Protein AF-A0A813GA17-F1 (afdb_monomer_lite)

Structure (mmCIF, N/CA/C/O backbone):
data_AF-A0A813GA17-F1
#
_entry.id   AF-A0A813GA17-F1
#
loop_
_atom_site.group_PDB
_atom_site.id
_atom_site.type_symbol
_atom_site.label_atom_id
_atom_site.label_alt_id
_atom_site.label_comp_id
_atom_site.label_asym_id
_atom_site.label_entity_id
_atom_site.label_seq_id
_atom_site.pdbx_PDB_ins_code
_atom_site.Cartn_x
_atom_site.Cartn_y
_atom_site.Cartn_z
_atom_site.occupancy
_atom_site.B_iso_or_equiv
_atom_site.auth_seq_id
_atom_site.auth_comp_id
_atom_site.auth_asym_id
_atom_site.auth_atom_id
_atom_site.pdbx_PDB_model_num
ATOM 1 N N . MET A 1 1 ? -4.398 13.598 38.998 1.00 60.72 1 MET A N 1
ATOM 2 C CA . MET A 1 1 ? -5.813 13.605 39.430 1.00 60.72 1 MET A CA 1
ATOM 3 C C . MET A 1 1 ? -6.610 12.798 38.422 1.00 60.72 1 MET A C 1
ATOM 5 O O . MET A 1 1 ? -6.630 13.180 37.259 1.00 60.72 1 MET A O 1
ATOM 9 N N . ALA A 1 2 ? -7.185 11.666 38.823 1.00 66.50 2 ALA A N 1
ATOM 10 C CA . ALA A 1 2 ? -8.133 10.954 37.968 1.00 66.50 2 ALA A CA 1
ATOM 11 C C . ALA A 1 2 ? -9.445 11.751 37.931 1.00 66.50 2 ALA A C 1
ATOM 13 O O . ALA A 1 2 ? -9.886 12.239 38.971 1.00 66.50 2 ALA A O 1
ATOM 14 N N . LYS A 1 3 ? -10.037 11.935 36.747 1.00 84.56 3 LYS A N 1
ATOM 15 C CA . LYS A 1 3 ? -11.364 12.554 36.633 1.00 84.56 3 LYS A CA 1
ATOM 16 C C . LYS A 1 3 ? -12.404 11.573 37.179 1.00 84.56 3 LYS A C 1
ATOM 18 O O . LYS A 1 3 ? -12.359 10.397 36.827 1.00 84.56 3 LYS A O 1
ATOM 23 N N . ASP A 1 4 ? -13.316 12.049 38.024 1.00 90.94 4 ASP A N 1
ATOM 24 C CA . ASP A 1 4 ? -14.464 11.253 38.462 1.00 90.94 4 ASP A CA 1
ATOM 25 C C . ASP A 1 4 ? -15.394 11.006 37.265 1.00 90.94 4 ASP A C 1
ATOM 27 O O . ASP A 1 4 ? -15.885 11.942 36.634 1.00 90.94 4 ASP A O 1
ATOM 31 N N . VAL A 1 5 ? -15.589 9.731 36.929 1.00 89.56 5 VAL A N 1
ATOM 32 C CA . VAL A 1 5 ? -16.427 9.269 35.811 1.00 89.56 5 VAL A CA 1
ATOM 33 C C . VAL A 1 5 ? -17.714 8.583 36.283 1.00 89.56 5 VAL A C 1
ATOM 35 O O . VAL A 1 5 ? -18.474 8.070 35.463 1.00 89.56 5 VAL A O 1
ATOM 38 N N . SER A 1 6 ? -17.994 8.573 37.590 1.00 91.31 6 SER A N 1
ATOM 39 C CA . SER A 1 6 ? -19.114 7.832 38.189 1.00 91.31 6 SER A CA 1
ATOM 40 C C . SER A 1 6 ? -20.487 8.241 37.637 1.00 91.31 6 SER A C 1
ATOM 42 O O . SER A 1 6 ? -21.325 7.379 37.363 1.00 91.31 6 SER A O 1
ATOM 44 N N . HIS A 1 7 ? -20.703 9.538 37.395 1.00 89.81 7 HIS A N 1
ATOM 45 C CA . HIS A 1 7 ? -21.947 10.057 36.818 1.00 89.81 7 HIS A CA 1
ATOM 46 C C . HIS A 1 7 ? -22.187 9.547 35.388 1.00 89.81 7 HIS A C 1
ATOM 48 O O . HIS A 1 7 ? -23.276 9.072 35.070 1.00 89.81 7 HIS A O 1
ATOM 54 N N . ALA A 1 8 ? -21.152 9.576 34.541 1.00 85.00 8 ALA A N 1
ATOM 55 C CA . ALA A 1 8 ? -21.237 9.082 33.168 1.00 85.00 8 ALA A CA 1
ATOM 56 C C . ALA A 1 8 ? -21.514 7.571 33.125 1.00 85.00 8 ALA A C 1
ATOM 58 O O . ALA A 1 8 ? -22.321 7.114 32.318 1.00 85.00 8 ALA A O 1
ATOM 59 N N . VAL A 1 9 ? -20.904 6.799 34.033 1.00 85.94 9 VAL A N 1
ATOM 60 C CA . VAL A 1 9 ? -21.150 5.352 34.152 1.00 85.94 9 VAL A CA 1
ATOM 61 C C . VAL A 1 9 ? -22.598 5.059 34.552 1.00 85.94 9 VAL A C 1
ATOM 63 O O . VAL A 1 9 ? -23.198 4.137 34.000 1.00 85.94 9 VAL A O 1
ATOM 66 N N . ARG A 1 10 ? -23.182 5.845 35.469 1.00 88.81 10 ARG A N 1
ATOM 67 C CA . ARG A 1 10 ? -24.591 5.692 35.865 1.00 88.81 10 ARG A CA 1
ATOM 68 C C . ARG A 1 10 ? -25.535 5.991 34.699 1.00 88.81 10 ARG A C 1
ATOM 70 O O . ARG A 1 10 ? -26.338 5.131 34.358 1.00 88.81 10 ARG A O 1
ATOM 77 N N . MET A 1 11 ? -25.359 7.130 34.023 1.00 84.94 11 MET A N 1
ATOM 78 C CA . MET A 1 11 ? -26.164 7.480 32.842 1.00 84.94 11 MET A CA 1
ATOM 79 C C . MET A 1 11 ? -26.086 6.415 31.743 1.00 84.94 11 MET A C 1
ATOM 81 O O . MET A 1 11 ? -27.096 6.074 31.138 1.00 84.94 11 MET A O 1
ATOM 85 N N . ASN A 1 12 ? -24.896 5.863 31.498 1.00 84.00 12 ASN A N 1
ATOM 86 C CA . ASN A 1 12 ? -24.700 4.819 30.495 1.00 84.00 12 ASN A CA 1
ATOM 87 C C . ASN A 1 12 ? -25.511 3.547 30.801 1.00 84.00 12 ASN A C 1
ATOM 89 O O . ASN A 1 12 ? -25.997 2.891 29.883 1.00 84.00 12 ASN A O 1
ATOM 93 N N . LYS A 1 13 ? -25.660 3.204 32.089 1.00 85.56 13 LYS A N 1
ATOM 94 C CA . LYS A 1 13 ? -26.462 2.061 32.536 1.00 85.56 13 LYS A CA 1
ATOM 95 C C . LYS A 1 13 ? -27.961 2.336 32.399 1.00 85.56 13 LYS A C 1
ATOM 97 O O . LYS A 1 13 ? -28.682 1.455 31.948 1.00 85.56 13 LYS A O 1
ATOM 102 N N . ASP A 1 14 ? -28.397 3.540 32.760 1.00 90.75 14 ASP A N 1
ATOM 103 C CA . ASP A 1 14 ? -29.815 3.921 32.758 1.00 90.75 14 ASP A CA 1
ATOM 104 C C . ASP A 1 14 ? -30.382 4.070 31.334 1.00 90.75 14 ASP A C 1
ATOM 106 O O . ASP A 1 14 ? -31.560 3.815 31.109 1.00 90.75 14 ASP A O 1
ATOM 110 N N . LEU A 1 15 ? -29.546 4.458 30.366 1.00 89.56 15 LEU A N 1
ATOM 111 C CA . LEU A 1 15 ? -29.938 4.658 28.964 1.00 89.56 15 LEU A CA 1
ATOM 112 C C . LEU A 1 15 ? -29.846 3.391 28.096 1.00 89.56 15 LEU A C 1
ATOM 114 O O . LEU A 1 15 ? -30.098 3.469 26.895 1.00 89.56 15 LEU A O 1
ATOM 118 N N . GLU A 1 16 ? -29.442 2.249 28.666 1.00 90.25 16 GLU A N 1
ATOM 119 C CA . GLU A 1 16 ? -29.217 0.988 27.933 1.00 90.25 16 GLU A CA 1
ATOM 120 C C . GLU A 1 16 ? -28.307 1.150 26.696 1.00 90.25 16 GLU A C 1
ATOM 122 O O . GLU A 1 16 ? -28.459 0.486 25.664 1.00 90.25 16 GLU A O 1
ATOM 127 N N . CYS A 1 17 ? -27.332 2.056 26.792 1.00 87.81 17 CYS A N 1
ATOM 128 C CA . CYS A 1 17 ? -26.426 2.370 25.699 1.00 87.81 17 CYS A CA 1
ATOM 129 C C . CYS A 1 17 ? -25.636 1.134 25.249 1.00 87.81 17 CYS A C 1
ATOM 131 O O . CYS A 1 17 ? -25.151 0.330 26.051 1.00 87.81 17 CYS A O 1
ATOM 133 N N . LYS A 1 18 ? -25.426 1.016 23.935 1.00 91.00 18 LYS A N 1
ATOM 134 C CA . LYS A 1 18 ? -24.512 0.010 23.388 1.00 91.00 18 LYS A CA 1
ATOM 135 C C . LYS A 1 18 ? -23.058 0.357 23.758 1.00 91.00 18 LYS A C 1
ATOM 137 O O . LYS A 1 18 ? -22.714 1.534 23.856 1.00 91.00 18 LYS A O 1
ATOM 142 N N . PRO A 1 19 ? -22.184 -0.641 23.967 1.00 90.88 19 PRO A N 1
ATOM 143 C CA . PRO A 1 19 ? -20.776 -0.397 24.282 1.00 90.88 19 PRO A CA 1
ATOM 144 C C . PRO A 1 19 ? -20.030 0.212 23.088 1.00 90.88 19 PRO A C 1
ATOM 146 O O . PRO A 1 19 ? -20.417 0.021 21.940 1.00 90.88 19 PRO A O 1
ATOM 149 N N . PHE A 1 20 ? -18.911 0.894 23.334 1.00 90.75 20 PHE A N 1
ATOM 150 C CA . PHE A 1 20 ? -18.140 1.563 22.277 1.00 90.75 20 PHE A CA 1
ATOM 151 C C . PHE A 1 20 ? -17.730 0.627 21.124 1.00 90.75 20 PHE A C 1
ATOM 153 O O . PHE A 1 20 ? -17.868 0.991 19.956 1.00 90.75 20 PHE A O 1
ATOM 160 N N . ALA A 1 21 ? -17.321 -0.607 21.437 1.00 93.19 21 ALA A N 1
ATOM 161 C CA . ALA A 1 21 ? -16.967 -1.612 20.436 1.00 93.19 21 ALA A CA 1
ATOM 162 C C . ALA A 1 21 ? -18.116 -1.940 19.468 1.00 93.19 21 ALA A C 1
ATOM 164 O O . ALA A 1 21 ? -17.857 -2.203 18.299 1.00 93.19 21 ALA A O 1
ATOM 165 N N . TYR A 1 22 ? -19.377 -1.852 19.912 1.00 93.31 22 TYR A N 1
ATOM 166 C CA . TYR A 1 22 ? -20.535 -2.010 19.029 1.00 93.31 22 TYR A CA 1
ATOM 167 C C . TYR A 1 22 ? -20.562 -0.929 17.944 1.00 93.31 22 TYR A C 1
ATOM 169 O O . TYR A 1 22 ? -20.782 -1.240 16.777 1.00 93.31 22 TYR A O 1
ATOM 177 N N . PHE A 1 23 ? -20.293 0.331 18.298 1.00 92.12 23 PHE A N 1
ATOM 178 C CA . PHE A 1 23 ? -20.265 1.425 17.326 1.00 92.12 23 PHE A CA 1
ATOM 179 C C . PHE A 1 23 ? -19.068 1.315 16.381 1.00 92.12 23 PHE A C 1
ATOM 181 O O . PHE A 1 23 ? -19.237 1.467 15.175 1.00 92.12 23 PHE A O 1
ATOM 188 N N . LEU A 1 24 ? -17.880 0.981 16.898 1.00 92.94 24 LEU A N 1
ATOM 189 C CA . LEU A 1 24 ? -16.717 0.714 16.046 1.00 92.94 24 LEU A CA 1
ATOM 190 C C . LEU A 1 24 ? -16.977 -0.440 15.076 1.00 92.94 24 LEU A C 1
ATOM 192 O O . LEU A 1 24 ? -16.586 -0.360 13.916 1.00 92.94 24 LEU A O 1
ATOM 196 N N . HIS A 1 25 ? -17.642 -1.500 15.538 1.00 92.75 25 HIS A N 1
ATOM 197 C CA . HIS A 1 25 ? -17.964 -2.653 14.709 1.00 92.75 25 HIS A CA 1
ATOM 198 C C . HIS A 1 25 ? -19.033 -2.333 13.663 1.00 92.75 25 HIS A C 1
ATOM 200 O O . HIS A 1 25 ? -18.860 -2.674 12.502 1.00 92.75 25 HIS A O 1
ATOM 206 N N . ARG A 1 26 ? -20.073 -1.577 14.019 1.00 91.56 26 ARG A N 1
ATOM 207 C CA . ARG A 1 26 ? -21.064 -1.078 13.054 1.00 91.56 26 ARG A CA 1
ATOM 208 C C . ARG A 1 26 ? -20.434 -0.258 11.923 1.00 91.56 26 ARG A C 1
ATOM 210 O O . ARG A 1 26 ? -20.920 -0.289 10.804 1.00 91.56 26 ARG A O 1
ATOM 217 N N . PHE A 1 27 ? -19.353 0.468 12.204 1.00 91.06 27 PHE A N 1
ATOM 218 C CA . PHE A 1 27 ? -18.589 1.221 11.203 1.00 91.06 27 PHE A CA 1
ATOM 219 C C . PHE A 1 27 ? -17.252 0.543 10.863 1.00 91.06 27 PHE A C 1
ATOM 221 O O . PHE A 1 27 ? -16.293 1.213 10.465 1.00 91.06 27 PHE A O 1
ATOM 228 N N . ARG A 1 28 ? -17.160 -0.788 11.006 1.00 90.88 28 ARG A N 1
ATOM 229 C CA . ARG A 1 28 ? -15.913 -1.547 10.798 1.00 90.88 28 ARG A CA 1
ATOM 230 C C . ARG A 1 28 ? -15.339 -1.370 9.400 1.00 90.88 28 ARG A C 1
ATOM 232 O O . ARG A 1 28 ? -14.123 -1.372 9.261 1.00 90.88 28 ARG A O 1
ATOM 239 N N . GLY A 1 29 ? -16.176 -1.129 8.390 1.00 85.12 29 GLY A N 1
ATOM 240 C CA . GLY A 1 29 ? -15.702 -0.793 7.048 1.00 85.12 29 GLY A CA 1
ATOM 241 C C . GLY A 1 29 ? -14.791 0.439 7.039 1.00 85.12 29 GLY A C 1
ATOM 242 O O . GLY A 1 29 ? -13.753 0.442 6.389 1.00 85.12 29 GLY A O 1
ATOM 243 N N . ILE A 1 30 ? -15.110 1.460 7.835 1.00 86.38 30 ILE A N 1
ATOM 244 C CA . ILE A 1 30 ? -14.249 2.636 7.976 1.00 86.38 30 ILE A CA 1
ATOM 245 C C . ILE A 1 30 ? -13.054 2.297 8.862 1.00 86.38 30 ILE A C 1
ATOM 247 O O . ILE A 1 30 ? -11.934 2.623 8.501 1.00 86.38 30 ILE A O 1
ATOM 251 N N . TYR A 1 31 ? -13.238 1.639 10.007 1.00 89.69 31 TYR A N 1
ATOM 252 C CA . TYR A 1 31 ? -12.133 1.478 10.957 1.00 89.69 31 TYR A CA 1
ATOM 253 C C . TYR A 1 31 ? -11.154 0.350 10.603 1.00 89.69 31 TYR A C 1
ATOM 255 O O . TYR A 1 31 ? -9.947 0.579 10.587 1.00 89.69 31 TYR A O 1
ATOM 263 N N . LYS A 1 32 ? -11.643 -0.849 10.283 1.00 88.19 32 LYS A N 1
ATOM 264 C CA . LYS A 1 32 ? -10.809 -1.989 9.875 1.00 88.19 32 LYS A CA 1
ATOM 265 C C . LYS A 1 32 ? -10.364 -1.841 8.424 1.00 88.19 32 LYS A C 1
ATOM 267 O O . LYS A 1 32 ? -9.167 -1.809 8.162 1.00 88.19 32 LYS A O 1
ATOM 272 N N . ASN A 1 33 ? -11.301 -1.663 7.486 1.00 82.31 33 ASN A N 1
ATOM 273 C CA . ASN A 1 33 ? -10.947 -1.755 6.062 1.00 82.31 33 ASN A CA 1
ATOM 274 C C . ASN A 1 33 ? -10.163 -0.540 5.542 1.00 82.31 33 ASN A C 1
ATOM 276 O O . ASN A 1 33 ? -9.531 -0.643 4.497 1.00 82.31 33 ASN A O 1
ATOM 280 N N . SER A 1 34 ? -10.144 0.592 6.257 1.00 83.25 34 SER A N 1
ATOM 281 C CA . SER A 1 34 ? -9.217 1.691 5.938 1.00 83.25 34 SER A CA 1
ATOM 282 C C . SER A 1 34 ? -7.870 1.618 6.666 1.00 83.25 34 SER A C 1
ATOM 284 O O . SER A 1 34 ? -6.991 2.450 6.429 1.00 83.25 34 SER A O 1
ATOM 286 N N . GLY A 1 35 ? -7.695 0.642 7.562 1.00 86.88 35 GLY A N 1
ATOM 287 C CA . GLY A 1 35 ? -6.494 0.474 8.374 1.00 86.88 35 GLY A CA 1
ATOM 288 C C . GLY A 1 35 ? -6.413 1.380 9.608 1.00 86.88 35 GLY A C 1
ATOM 289 O O . GLY A 1 35 ? -5.332 1.538 10.152 1.00 86.88 35 GLY A O 1
ATOM 290 N N . MET A 1 36 ? -7.500 1.997 10.086 1.00 89.88 36 MET A N 1
ATOM 291 C CA . MET A 1 36 ? -7.478 2.737 11.369 1.00 89.88 36 MET A CA 1
ATOM 292 C C . MET A 1 36 ? -7.345 1.807 12.587 1.00 89.88 36 MET A C 1
ATOM 294 O O . MET A 1 36 ? -6.808 2.216 13.613 1.00 89.88 36 MET A O 1
ATOM 298 N N . LEU A 1 37 ? -7.815 0.564 12.465 1.00 93.62 37 LEU A N 1
ATOM 299 C CA . LEU A 1 37 ? -7.588 -0.544 13.393 1.00 93.62 37 LEU A CA 1
ATOM 300 C C . LEU A 1 37 ? -6.826 -1.643 12.643 1.00 93.62 37 LEU A C 1
ATOM 302 O O . LEU A 1 37 ? -7.449 -2.585 12.153 1.00 93.62 37 LEU A O 1
ATOM 306 N N . PRO A 1 38 ? -5.502 -1.497 12.458 1.00 94.44 38 PRO A N 1
ATOM 307 C CA . PRO A 1 38 ? -4.740 -2.450 11.669 1.00 94.44 38 PRO A CA 1
ATOM 308 C C . PRO A 1 38 ? -4.546 -3.760 12.436 1.00 94.44 38 PRO A C 1
ATOM 310 O O . PRO A 1 38 ? -4.249 -3.748 13.633 1.00 94.44 38 PRO A O 1
ATOM 313 N N . ASP A 1 39 ? -4.642 -4.886 11.730 1.00 93.25 39 ASP A N 1
ATOM 314 C CA . ASP A 1 39 ? -4.381 -6.216 12.299 1.00 93.25 39 ASP A CA 1
ATOM 315 C C . ASP A 1 39 ? -2.914 -6.373 12.723 1.00 93.25 39 ASP A C 1
ATOM 317 O O . ASP A 1 39 ? -2.590 -7.068 13.687 1.00 93.25 39 ASP A O 1
ATOM 321 N N . GLN A 1 40 ? -2.010 -5.714 11.996 1.00 95.88 40 GLN A N 1
ATOM 322 C CA . GLN A 1 40 ? -0.573 -5.803 12.206 1.00 95.88 40 GLN A CA 1
ATOM 323 C C . GLN A 1 40 ? 0.112 -4.464 11.958 1.00 95.88 40 GLN A C 1
ATOM 325 O O . GLN A 1 40 ? -0.159 -3.777 10.972 1.00 95.88 40 GLN A O 1
ATOM 330 N N . VAL A 1 41 ? 1.073 -4.151 12.819 1.00 97.81 41 VAL A N 1
ATOM 331 C CA . VAL A 1 41 ? 2.043 -3.069 12.652 1.00 97.81 41 VAL A CA 1
ATOM 332 C C . VAL A 1 41 ? 3.434 -3.683 12.575 1.00 97.81 41 VAL A C 1
ATOM 334 O O . VAL A 1 41 ? 3.735 -4.636 13.291 1.00 97.81 41 VAL A O 1
ATOM 337 N N . PHE A 1 42 ? 4.280 -3.151 11.700 1.00 98.31 42 PHE A N 1
ATOM 338 C CA . PHE A 1 42 ? 5.590 -3.716 11.387 1.00 98.31 42 PHE A CA 1
ATOM 339 C C . PHE A 1 42 ? 6.591 -2.637 10.974 1.00 98.31 42 PHE A C 1
ATOM 341 O O . PHE A 1 42 ? 6.225 -1.523 10.599 1.00 98.31 42 PHE A O 1
ATOM 348 N N . HIS A 1 43 ? 7.874 -2.976 10.994 1.00 98.62 43 HIS A N 1
ATOM 349 C CA . HIS A 1 43 ? 8.901 -2.213 10.288 1.00 98.62 43 HIS A CA 1
ATOM 350 C C . HIS A 1 43 ? 9.110 -2.769 8.881 1.00 98.62 43 HIS A C 1
ATOM 352 O O . HIS A 1 43 ? 8.930 -3.962 8.639 1.00 98.62 43 HIS A O 1
ATOM 358 N N . ILE A 1 44 ? 9.535 -1.905 7.960 1.00 98.56 44 ILE A N 1
ATOM 359 C CA . ILE A 1 44 ? 9.924 -2.285 6.598 1.00 98.56 44 ILE A CA 1
ATOM 360 C C . ILE A 1 44 ? 11.451 -2.264 6.526 1.00 98.56 44 ILE A C 1
ATOM 362 O O . ILE A 1 44 ? 12.049 -1.185 6.533 1.00 98.56 44 ILE A O 1
ATOM 366 N N . ARG A 1 45 ? 12.079 -3.445 6.485 1.00 98.62 45 ARG A N 1
ATOM 367 C CA . ARG A 1 45 ? 13.540 -3.612 6.439 1.00 98.62 45 ARG A CA 1
ATOM 368 C C . ARG A 1 45 ? 14.005 -3.940 5.024 1.00 98.62 45 ARG A C 1
ATOM 370 O O . ARG A 1 45 ? 13.436 -4.805 4.369 1.00 98.62 45 ARG A O 1
ATOM 377 N N . SER A 1 46 ? 15.070 -3.284 4.578 1.00 98.44 46 SER A N 1
ATOM 378 C CA . SER A 1 46 ? 15.794 -3.653 3.361 1.00 98.44 46 SER A CA 1
ATOM 379 C C . SER A 1 46 ? 16.546 -4.964 3.579 1.00 98.44 46 SER A C 1
ATOM 381 O O . SER A 1 46 ? 17.322 -5.097 4.534 1.00 98.44 46 SER A O 1
ATOM 383 N N . ARG A 1 47 ? 16.351 -5.940 2.688 1.00 97.88 47 ARG A N 1
ATOM 384 C CA . ARG A 1 47 ? 17.038 -7.235 2.789 1.00 97.88 47 ARG A CA 1
ATOM 385 C C . ARG A 1 47 ? 18.546 -7.110 2.586 1.00 97.88 47 ARG A C 1
ATOM 387 O O . ARG A 1 47 ? 19.276 -7.873 3.222 1.00 97.88 47 ARG A O 1
ATOM 394 N N . SER A 1 48 ? 18.993 -6.157 1.765 1.00 97.38 48 SER A N 1
ATOM 395 C CA . SER A 1 48 ? 20.404 -5.904 1.449 1.00 97.38 48 SER A CA 1
ATOM 396 C C . SER A 1 48 ? 21.117 -5.136 2.559 1.00 97.38 48 SER A C 1
ATOM 398 O O . SER A 1 48 ? 22.095 -5.629 3.116 1.00 97.38 48 SER A O 1
ATOM 400 N N . SER A 1 49 ? 20.636 -3.942 2.913 1.00 97.75 49 SER A N 1
ATOM 401 C CA . SER A 1 49 ? 21.331 -3.070 3.873 1.00 97.75 49 SER A CA 1
ATOM 402 C C . SER A 1 49 ? 21.002 -3.365 5.335 1.00 97.75 49 SER A C 1
ATOM 404 O O . SER A 1 49 ? 21.668 -2.839 6.225 1.00 97.75 49 SER A O 1
ATOM 406 N N . LYS A 1 50 ? 19.960 -4.167 5.595 1.00 98.12 50 LYS A N 1
ATOM 407 C CA . LYS A 1 50 ? 19.391 -4.438 6.929 1.00 98.12 50 LYS A CA 1
ATOM 408 C C . LYS A 1 50 ? 18.914 -3.194 7.689 1.00 98.12 50 LYS A C 1
ATOM 410 O O . LYS A 1 50 ? 18.535 -3.305 8.853 1.00 98.12 50 LYS A O 1
ATOM 415 N N . LYS A 1 51 ? 18.858 -2.035 7.029 1.00 98.50 51 LYS A N 1
ATOM 416 C CA . LYS A 1 51 ? 18.253 -0.809 7.554 1.00 98.50 51 LYS A CA 1
ATOM 417 C C . LYS A 1 51 ? 16.747 -0.805 7.303 1.00 98.50 51 LYS A C 1
ATOM 419 O O . LYS A 1 51 ? 16.258 -1.472 6.393 1.00 98.50 51 LYS A O 1
ATOM 424 N N . CYS A 1 52 ? 16.021 -0.027 8.091 1.00 98.75 52 CYS A N 1
ATOM 425 C CA . CYS A 1 52 ? 14.580 0.134 7.981 1.00 98.75 52 CYS A CA 1
ATOM 426 C C . CYS A 1 52 ? 14.190 1.520 7.468 1.00 98.75 52 CYS A C 1
ATOM 428 O O . CYS A 1 52 ? 14.898 2.505 7.697 1.00 98.75 52 CYS A O 1
ATOM 430 N N . ILE A 1 53 ? 13.036 1.595 6.807 1.00 98.69 53 ILE A N 1
ATOM 431 C CA . ILE A 1 53 ? 12.462 2.860 6.347 1.00 98.69 53 ILE A CA 1
ATOM 432 C C . ILE A 1 53 ? 12.010 3.691 7.553 1.00 98.69 53 ILE A C 1
ATOM 434 O O . ILE A 1 53 ? 11.326 3.207 8.449 1.00 98.69 53 ILE A O 1
ATOM 438 N N . SER A 1 54 ? 12.383 4.965 7.570 1.00 98.50 54 SER A N 1
ATOM 439 C CA . SER A 1 54 ? 12.047 5.917 8.622 1.00 98.50 54 SER A CA 1
ATOM 440 C C . SER A 1 54 ? 11.607 7.240 8.027 1.00 98.50 54 SER A C 1
ATOM 442 O O . SER A 1 54 ? 12.275 7.795 7.152 1.00 98.50 54 SER A O 1
ATOM 444 N N . ARG A 1 55 ? 10.531 7.800 8.571 1.00 97.88 55 ARG A N 1
ATOM 445 C CA . ARG A 1 55 ? 10.097 9.158 8.271 1.00 97.88 55 ARG A CA 1
ATOM 446 C C . ARG A 1 55 ? 11.166 10.170 8.670 1.00 97.88 55 ARG A C 1
ATOM 448 O O . ARG A 1 55 ? 11.785 10.055 9.730 1.00 97.88 55 ARG A O 1
ATOM 455 N N . ASN A 1 56 ? 11.381 11.156 7.806 1.00 97.06 56 ASN A N 1
ATOM 456 C CA . ASN A 1 56 ? 12.319 12.251 8.006 1.00 97.06 56 ASN A CA 1
ATOM 457 C C . ASN A 1 56 ? 11.770 13.531 7.361 1.00 97.06 56 ASN A C 1
ATOM 459 O O . ASN A 1 56 ? 11.961 13.771 6.170 1.00 97.06 56 ASN A O 1
ATOM 463 N N . GLY A 1 57 ? 11.071 14.349 8.152 1.00 95.19 57 GLY A N 1
ATOM 464 C CA . GLY A 1 57 ? 10.403 15.549 7.649 1.00 95.19 57 GLY A CA 1
ATOM 465 C C . GLY A 1 57 ? 9.318 15.203 6.624 1.00 95.19 57 GLY A C 1
ATOM 466 O O . GLY A 1 57 ? 8.427 14.404 6.915 1.00 95.19 57 GLY A O 1
ATOM 467 N N . GLY A 1 58 ? 9.413 15.799 5.433 1.00 95.38 58 GLY A N 1
ATOM 468 C CA . GLY A 1 58 ? 8.485 15.595 4.314 1.00 95.38 58 GLY A CA 1
ATOM 469 C C . GLY A 1 58 ? 8.787 14.384 3.424 1.00 95.38 58 GLY A C 1
ATOM 470 O O . GLY A 1 58 ? 8.327 14.350 2.292 1.00 95.38 58 GLY A O 1
ATOM 471 N N . GLY A 1 59 ? 9.586 13.419 3.885 1.00 97.44 59 GLY A N 1
ATOM 472 C CA . GLY A 1 59 ? 9.933 12.225 3.113 1.00 97.44 59 GLY A CA 1
ATOM 473 C C . GLY A 1 59 ? 10.391 11.070 3.997 1.00 97.44 59 GLY A C 1
ATOM 474 O O . GLY A 1 59 ? 10.183 11.074 5.215 1.00 97.44 59 GLY A O 1
ATOM 475 N N . TYR A 1 60 ? 11.061 10.097 3.384 1.00 98.44 60 TYR A N 1
ATOM 476 C CA . TYR A 1 60 ? 11.537 8.893 4.058 1.00 98.44 60 TYR A CA 1
ATOM 477 C C . TYR A 1 60 ? 13.022 8.632 3.772 1.00 98.44 60 TYR A C 1
ATOM 479 O O . TYR A 1 60 ? 13.569 8.988 2.731 1.00 98.44 60 TYR A O 1
ATOM 487 N N . THR A 1 61 ? 13.694 8.028 4.745 1.00 98.19 61 THR A N 1
ATOM 488 C CA . THR A 1 61 ? 15.133 7.721 4.758 1.00 98.19 61 THR A CA 1
ATOM 489 C C . THR A 1 61 ? 15.352 6.318 5.311 1.00 98.19 61 THR A C 1
ATOM 491 O O . THR A 1 61 ? 14.423 5.710 5.840 1.00 98.19 61 THR A O 1
ATOM 494 N N . MET A 1 62 ? 16.574 5.803 5.220 1.00 98.44 62 MET A N 1
ATOM 495 C CA . MET A 1 62 ? 16.956 4.536 5.846 1.00 98.44 62 MET A CA 1
ATOM 496 C C . MET A 1 62 ? 17.630 4.790 7.198 1.00 98.44 62 MET A C 1
ATOM 498 O O . MET A 1 62 ? 18.513 5.641 7.299 1.00 98.44 62 MET A O 1
ATOM 502 N N . ARG A 1 63 ? 17.246 4.048 8.241 1.00 98.12 63 ARG A N 1
ATOM 503 C CA . ARG A 1 63 ? 17.831 4.125 9.594 1.00 98.12 63 ARG A CA 1
ATOM 504 C C . ARG A 1 63 ? 17.938 2.745 10.238 1.00 98.12 63 ARG A C 1
ATOM 506 O O . ARG A 1 63 ? 17.393 1.770 9.727 1.00 98.12 63 ARG A O 1
ATOM 513 N N . ASP A 1 64 ? 18.608 2.669 11.382 1.00 98.38 64 ASP A N 1
ATOM 514 C CA . ASP A 1 64 ? 18.544 1.483 12.238 1.00 98.38 64 ASP A CA 1
ATOM 515 C C . ASP A 1 64 ? 17.094 1.209 12.661 1.00 98.38 64 ASP A C 1
ATOM 517 O O . ASP A 1 64 ? 16.345 2.130 13.002 1.00 98.38 64 ASP A O 1
ATOM 521 N N . CYS A 1 65 ? 16.689 -0.062 12.647 1.00 98.44 65 CYS A N 1
ATOM 522 C CA . CYS A 1 65 ? 15.286 -0.452 12.818 1.00 98.44 65 CYS A CA 1
ATOM 523 C C . CYS A 1 65 ? 14.691 -0.059 14.179 1.00 98.44 65 CYS A C 1
ATOM 525 O O . CYS A 1 65 ? 13.525 0.316 14.256 1.00 98.44 65 CYS A O 1
ATOM 527 N N . ASN A 1 66 ? 15.504 -0.001 15.236 1.00 98.06 66 ASN A N 1
ATOM 528 C CA . ASN A 1 66 ? 15.069 0.464 16.559 1.00 98.06 66 ASN A CA 1
ATOM 529 C C . ASN A 1 66 ? 14.670 1.954 16.606 1.00 98.06 66 ASN A C 1
ATOM 531 O O . ASN A 1 66 ? 14.013 2.381 17.553 1.00 98.06 66 ASN A O 1
ATOM 535 N N . ARG A 1 67 ? 15.074 2.746 15.608 1.00 97.56 67 ARG A N 1
ATOM 536 C CA . ARG A 1 67 ? 14.763 4.178 15.464 1.00 97.56 67 ARG A CA 1
ATOM 537 C C . ARG A 1 67 ? 13.887 4.465 14.248 1.00 97.56 67 ARG A C 1
ATOM 539 O O . ARG A 1 67 ? 13.634 5.631 13.950 1.00 97.56 67 ARG A O 1
ATOM 546 N N . ALA A 1 68 ? 13.490 3.425 13.524 1.00 98.38 68 ALA A N 1
ATOM 547 C CA . ALA A 1 68 ? 12.734 3.548 12.297 1.00 98.38 68 ALA A CA 1
ATOM 548 C C . ALA A 1 68 ? 11.234 3.681 12.567 1.00 98.38 68 ALA A C 1
ATOM 550 O O . ALA A 1 68 ? 10.717 3.252 13.604 1.00 98.38 68 ALA A O 1
ATOM 551 N N . THR A 1 69 ? 10.538 4.271 11.599 1.00 98.38 69 THR A N 1
ATOM 552 C CA . THR A 1 69 ? 9.082 4.392 11.610 1.00 98.38 69 THR A CA 1
ATOM 553 C C . THR A 1 69 ? 8.454 3.014 11.457 1.00 98.38 69 THR A C 1
ATOM 555 O O . THR A 1 69 ? 8.937 2.169 10.705 1.00 98.38 69 THR A O 1
ATOM 558 N N . LYS A 1 70 ? 7.372 2.790 12.197 1.00 98.56 70 LYS A N 1
ATOM 559 C CA . LYS A 1 70 ? 6.520 1.615 12.043 1.00 98.56 70 LYS A CA 1
ATOM 560 C C . LYS A 1 70 ? 5.383 1.943 11.091 1.00 98.56 70 LYS A C 1
ATOM 562 O O . LYS A 1 70 ? 4.900 3.074 11.069 1.00 98.56 70 LYS A O 1
ATOM 567 N N . PHE A 1 71 ? 4.942 0.942 10.356 1.00 98.25 71 PHE A N 1
ATOM 568 C CA . PHE A 1 71 ? 3.914 1.057 9.342 1.00 98.25 71 PHE A CA 1
ATOM 569 C C . PHE A 1 71 ? 2.853 -0.010 9.545 1.00 98.25 71 PHE A C 1
ATOM 571 O O . PHE A 1 71 ? 3.063 -1.005 10.239 1.00 98.25 71 PHE A O 1
ATOM 578 N N . HIS A 1 72 ? 1.726 0.183 8.888 1.00 96.88 72 HIS A N 1
ATOM 579 C CA . HIS A 1 72 ? 0.760 -0.871 8.653 1.00 96.88 72 HIS A CA 1
ATOM 580 C C . HIS A 1 72 ? 0.149 -0.694 7.270 1.00 96.88 72 HIS A C 1
ATOM 582 O O . HIS A 1 72 ? 0.315 0.338 6.614 1.00 96.88 72 HIS A O 1
ATOM 588 N N . GLN A 1 73 ? -0.548 -1.724 6.812 1.00 94.25 73 GLN A N 1
ATOM 589 C CA . GLN A 1 73 ? -1.314 -1.607 5.586 1.00 94.25 73 GLN A CA 1
ATOM 590 C C . GLN A 1 73 ? -2.578 -0.775 5.838 1.00 94.25 73 GLN A C 1
ATOM 592 O O . GLN A 1 73 ? -3.137 -0.801 6.938 1.00 94.25 73 GLN A O 1
ATOM 597 N N . ALA A 1 74 ? -2.992 0.002 4.845 1.00 91.94 74 ALA A N 1
ATOM 598 C CA . ALA A 1 74 ? -4.112 0.929 4.955 1.00 91.94 74 ALA A CA 1
ATOM 599 C C . ALA A 1 74 ? -4.834 1.103 3.618 1.00 91.94 74 ALA A C 1
ATOM 601 O O . ALA A 1 74 ? -4.427 0.525 2.611 1.00 91.94 74 ALA A O 1
ATOM 602 N N . ASN A 1 75 ? -5.865 1.948 3.635 1.00 88.94 75 ASN A N 1
ATOM 603 C CA . ASN A 1 75 ? -6.738 2.289 2.515 1.00 88.94 75 ASN A CA 1
ATOM 604 C C . ASN A 1 75 ? -7.560 1.108 2.006 1.00 88.94 75 ASN A C 1
ATOM 606 O O . ASN A 1 75 ? -7.083 -0.024 1.900 1.00 88.94 75 ASN A O 1
ATOM 610 N N . MET A 1 76 ? -8.804 1.395 1.627 1.00 87.75 76 MET A N 1
ATOM 611 C CA . MET A 1 76 ? -9.618 0.369 1.000 1.00 87.75 76 MET A CA 1
ATOM 612 C C . MET A 1 76 ? -8.986 -0.090 -0.319 1.00 87.75 76 MET A C 1
ATOM 614 O O . MET A 1 76 ? -8.359 0.678 -1.050 1.00 87.75 76 MET A O 1
ATOM 618 N N . ARG A 1 77 ? -9.111 -1.376 -0.615 1.00 87.81 77 ARG A N 1
ATOM 619 C CA . ARG A 1 77 ? -8.690 -1.976 -1.870 1.00 87.81 77 ARG A CA 1
ATOM 620 C C . ARG A 1 77 ? -9.762 -1.674 -2.926 1.00 87.81 77 ARG A C 1
ATOM 622 O O . ARG A 1 77 ? -10.899 -2.106 -2.731 1.00 87.81 77 ARG A O 1
ATOM 629 N N . PRO A 1 78 ? -9.457 -0.911 -3.993 1.00 85.81 78 PRO A N 1
ATOM 630 C CA . PRO A 1 78 ? -10.440 -0.654 -5.037 1.00 85.81 78 PRO A CA 1
ATOM 631 C C . PRO A 1 78 ? -10.742 -1.926 -5.835 1.00 85.81 78 PRO A C 1
ATOM 633 O O . PRO A 1 78 ? -9.981 -2.894 -5.806 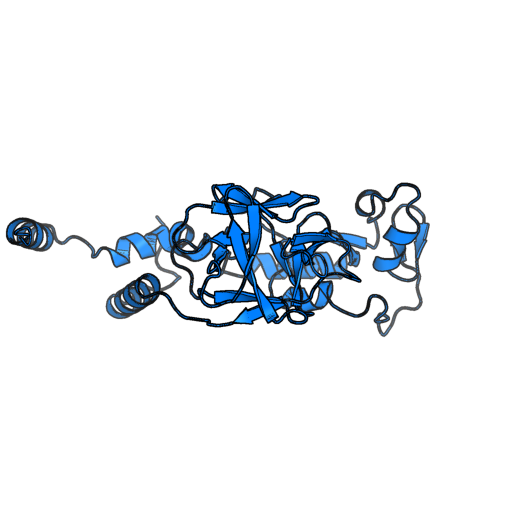1.00 85.81 78 PRO A O 1
ATOM 636 N N . GLU A 1 79 ? -11.867 -1.920 -6.545 1.00 82.06 79 GLU A N 1
ATOM 637 C CA . GLU A 1 79 ? -12.248 -3.012 -7.444 1.00 82.06 79 GLU A CA 1
ATOM 638 C C . GLU A 1 79 ? -11.179 -3.218 -8.529 1.00 82.06 79 GLU A C 1
ATOM 640 O O . GLU A 1 79 ? -10.608 -2.249 -9.036 1.00 82.06 79 GLU A O 1
ATOM 645 N N . GLY A 1 80 ? -10.855 -4.480 -8.827 1.00 77.81 80 GLY A N 1
ATOM 646 C CA . GLY A 1 80 ? -9.786 -4.837 -9.768 1.00 77.81 80 GLY A CA 1
ATOM 647 C C . GLY A 1 80 ? -8.357 -4.610 -9.252 1.00 77.81 80 GLY A C 1
ATOM 648 O O . GLY A 1 80 ? -7.396 -4.872 -9.974 1.00 77.81 80 GLY A O 1
ATOM 649 N N . PHE A 1 81 ? -8.177 -4.143 -8.012 1.00 83.19 81 PHE A N 1
ATOM 650 C CA . PHE A 1 81 ? -6.849 -4.040 -7.413 1.00 83.19 81 PHE A CA 1
ATOM 651 C C . PHE A 1 81 ? -6.330 -5.419 -6.991 1.00 83.19 81 PHE A C 1
ATOM 653 O O . PHE A 1 81 ? -7.070 -6.156 -6.328 1.00 83.19 81 PHE A O 1
ATOM 660 N N . PRO A 1 82 ? -5.061 -5.758 -7.275 1.00 81.81 82 PRO A N 1
ATOM 661 C CA . PRO A 1 82 ? -4.555 -7.083 -6.958 1.00 81.81 82 PRO A CA 1
ATOM 662 C C . PRO A 1 82 ? -4.492 -7.340 -5.449 1.00 81.81 82 PRO A C 1
ATOM 664 O O . PRO A 1 82 ? -4.023 -6.510 -4.666 1.00 81.81 82 PRO A O 1
ATOM 667 N N . SER A 1 83 ? -4.955 -8.512 -5.028 1.00 78.94 83 SER A N 1
ATOM 668 C CA . SER A 1 83 ? -4.795 -8.989 -3.655 1.00 78.94 83 SER A CA 1
ATOM 669 C C . SER A 1 83 ? -3.332 -9.344 -3.348 1.00 78.94 83 SER A C 1
ATOM 671 O O . SER A 1 83 ? -2.480 -9.411 -4.236 1.00 78.94 83 SER A O 1
ATOM 673 N N . GLN A 1 84 ? -3.014 -9.598 -2.075 1.00 70.38 84 GLN A N 1
ATOM 674 C CA . GLN A 1 84 ? -1.690 -10.127 -1.724 1.00 70.38 84 GLN A CA 1
ATOM 675 C C . GLN A 1 84 ? -1.435 -11.511 -2.327 1.00 70.38 84 GLN A C 1
ATOM 677 O O . GLN A 1 84 ? -0.292 -11.811 -2.656 1.00 70.38 84 GLN A O 1
ATOM 682 N N . ASP A 1 85 ? -2.471 -12.321 -2.532 1.00 70.38 85 ASP A N 1
ATOM 683 C CA . ASP A 1 85 ? -2.327 -13.628 -3.179 1.00 70.38 85 ASP A CA 1
ATOM 684 C C . ASP A 1 85 ? -2.033 -13.472 -4.679 1.00 70.38 85 ASP A C 1
ATOM 686 O O . ASP A 1 85 ? -1.272 -14.245 -5.264 1.00 70.38 85 ASP A O 1
ATOM 690 N N . ASP A 1 86 ? -2.529 -12.390 -5.287 1.00 71.69 86 ASP A N 1
ATOM 691 C CA . ASP A 1 86 ? -2.194 -12.011 -6.660 1.00 71.69 86 ASP A CA 1
ATOM 692 C C . ASP A 1 86 ? -0.753 -11.501 -6.798 1.00 71.69 86 ASP A C 1
ATOM 694 O O . ASP A 1 86 ? -0.235 -11.427 -7.911 1.00 71.69 86 ASP A O 1
ATOM 698 N N . ALA A 1 87 ? -0.059 -11.188 -5.697 1.00 64.44 87 ALA A N 1
ATOM 699 C CA . ALA A 1 87 ? 1.318 -10.696 -5.721 1.00 64.44 87 ALA A CA 1
ATOM 700 C C . ALA A 1 87 ? 2.300 -11.673 -6.389 1.00 64.44 87 ALA A C 1
ATOM 702 O O . ALA A 1 87 ? 3.348 -11.242 -6.884 1.00 64.44 87 ALA A O 1
ATOM 703 N N . ALA A 1 88 ? 1.959 -12.967 -6.440 1.00 63.72 88 ALA A N 1
ATOM 704 C CA . ALA A 1 88 ? 2.696 -13.980 -7.193 1.00 63.72 88 ALA A CA 1
ATOM 705 C C . ALA A 1 88 ? 2.744 -13.667 -8.700 1.00 63.72 88 ALA A C 1
ATOM 707 O O . ALA A 1 88 ? 3.752 -13.931 -9.355 1.00 63.72 88 ALA A O 1
ATOM 708 N N . VAL A 1 89 ? 1.701 -13.025 -9.236 1.00 67.31 89 VAL A N 1
ATOM 709 C CA . VAL A 1 89 ? 1.626 -12.594 -10.640 1.00 67.31 89 VAL A CA 1
ATOM 710 C C . VAL A 1 89 ? 2.596 -11.441 -10.920 1.00 67.31 89 VAL A C 1
ATOM 712 O O . VAL A 1 89 ? 3.186 -11.377 -11.996 1.00 67.31 89 VAL A O 1
ATOM 715 N N . PHE A 1 90 ? 2.832 -10.562 -9.939 1.00 66.12 90 PHE A N 1
ATOM 716 C CA . PHE A 1 90 ? 3.642 -9.347 -10.114 1.00 66.12 90 PHE A CA 1
ATOM 717 C C . PHE A 1 90 ? 5.144 -9.526 -9.814 1.00 66.12 90 PHE A C 1
ATOM 719 O O . PHE A 1 90 ? 5.922 -8.585 -10.019 1.00 66.12 90 PHE A O 1
ATOM 726 N N . GLY A 1 91 ? 5.546 -10.715 -9.344 1.00 53.34 91 GLY A N 1
ATOM 727 C CA . GLY A 1 91 ? 6.921 -11.063 -8.949 1.00 53.34 91 GLY A CA 1
ATOM 728 C C . GLY A 1 91 ? 7.490 -12.333 -9.598 1.00 53.34 91 GLY A C 1
ATOM 729 O O . GLY A 1 91 ? 8.630 -12.699 -9.316 1.00 53.34 91 GLY A O 1
ATOM 730 N N . GLY A 1 92 ? 6.731 -13.012 -10.464 1.00 53.66 92 GLY A N 1
ATOM 731 C CA . GLY A 1 92 ? 7.233 -14.167 -11.208 1.00 53.66 92 GLY A CA 1
ATOM 732 C C . GLY A 1 92 ? 8.351 -13.783 -12.192 1.00 53.66 92 GLY A C 1
ATOM 733 O O . GLY A 1 92 ? 8.396 -12.637 -12.659 1.00 53.66 92 GLY A O 1
ATOM 734 N N . PRO A 1 93 ? 9.261 -14.714 -12.548 1.00 49.12 93 PRO A N 1
ATOM 735 C CA . PRO A 1 93 ? 10.163 -14.527 -13.680 1.00 49.12 93 PRO A CA 1
ATOM 736 C C . PRO A 1 93 ? 9.345 -14.054 -14.880 1.00 49.12 93 PRO A C 1
ATOM 738 O O . PRO A 1 93 ? 8.324 -14.662 -15.200 1.00 49.12 93 PRO A O 1
ATOM 741 N N . ARG A 1 94 ? 9.788 -12.980 -15.543 1.00 52.59 94 ARG A N 1
ATOM 742 C CA . ARG A 1 94 ? 9.104 -12.320 -16.678 1.00 52.59 94 ARG A CA 1
ATOM 743 C C . ARG A 1 94 ? 8.853 -13.234 -17.891 1.00 52.59 94 ARG A C 1
ATOM 745 O O . ARG A 1 94 ? 8.340 -12.766 -18.901 1.00 52.59 94 ARG A O 1
ATOM 752 N N . ASP A 1 95 ? 9.211 -14.505 -17.772 1.00 44.69 95 ASP A N 1
ATOM 753 C CA . ASP A 1 95 ? 9.387 -15.466 -18.842 1.00 44.69 95 ASP A CA 1
ATOM 754 C C . ASP A 1 95 ? 8.829 -16.851 -18.480 1.00 44.69 95 ASP A C 1
ATOM 756 O O . ASP A 1 95 ? 9.181 -17.811 -19.156 1.00 44.69 95 ASP A O 1
ATOM 760 N N . ALA A 1 96 ? 7.997 -17.003 -17.434 1.00 47.19 96 ALA A N 1
ATOM 761 C CA . ALA A 1 96 ? 7.298 -18.274 -17.225 1.00 47.19 96 ALA A CA 1
ATOM 762 C C . ALA A 1 96 ? 6.377 -18.510 -18.439 1.00 47.19 96 ALA A C 1
ATOM 764 O O . ALA A 1 96 ? 5.395 -17.777 -18.600 1.00 47.19 96 ALA A O 1
ATOM 765 N N . PRO A 1 97 ? 6.701 -19.461 -19.337 1.00 48.38 97 PRO A N 1
ATOM 766 C CA . PRO A 1 97 ? 5.889 -19.698 -20.515 1.00 48.38 97 PRO A CA 1
ATOM 767 C C . PRO A 1 97 ? 4.524 -20.178 -20.035 1.00 48.38 97 PRO A C 1
ATOM 769 O O . PRO A 1 97 ? 4.452 -21.011 -19.130 1.00 48.38 97 PRO A O 1
ATOM 772 N N . LYS A 1 98 ? 3.441 -19.688 -20.647 1.00 51.53 98 LYS A N 1
ATOM 773 C CA . LYS A 1 98 ? 2.157 -20.389 -20.568 1.00 51.53 98 LYS A CA 1
ATOM 774 C C . LYS A 1 98 ? 2.426 -21.832 -21.007 1.00 51.53 98 LYS A C 1
ATOM 776 O O . LYS A 1 98 ? 2.699 -22.066 -22.185 1.00 51.53 98 LYS A O 1
ATOM 781 N N . GLU A 1 99 ? 2.376 -22.789 -20.082 1.00 49.62 99 GLU A N 1
ATOM 782 C CA . GLU A 1 99 ? 2.298 -24.199 -20.452 1.00 49.62 99 GLU A CA 1
ATOM 783 C C . GLU A 1 99 ? 1.005 -24.371 -21.262 1.00 49.62 99 GLU A C 1
ATOM 785 O O . GLU A 1 99 ? -0.091 -24.367 -20.710 1.00 49.62 99 GLU A O 1
ATOM 790 N N . GLY A 1 100 ? 1.125 -24.427 -22.594 1.00 51.56 100 GLY A N 1
ATOM 791 C CA . GLY A 1 100 ? 0.034 -24.847 -23.478 1.00 51.56 100 GLY A CA 1
ATOM 792 C C . GLY A 1 100 ? -0.352 -23.942 -24.652 1.00 51.56 100 GLY A C 1
ATOM 793 O O . GLY A 1 100 ? -1.276 -24.307 -25.371 1.00 51.56 100 GLY A O 1
ATOM 794 N N . GLY A 1 101 ? 0.322 -22.817 -24.922 1.00 58.53 101 GLY A N 1
ATOM 795 C CA . GLY A 1 101 ? -0.040 -21.970 -26.069 1.00 58.53 101 GLY A CA 1
ATOM 796 C C . GLY A 1 101 ? 1.154 -21.347 -26.779 1.00 58.53 101 GLY A C 1
ATOM 797 O O . GLY A 1 101 ? 1.607 -20.283 -26.385 1.00 58.53 101 GLY A O 1
ATOM 798 N N . ASN A 1 102 ? 1.621 -21.958 -27.870 1.00 68.31 102 ASN A N 1
ATOM 799 C CA . ASN A 1 102 ? 2.633 -21.372 -28.769 1.00 68.31 102 ASN A CA 1
ATOM 800 C C . ASN A 1 102 ? 2.094 -20.216 -29.636 1.00 68.31 102 ASN A C 1
ATOM 802 O O . ASN A 1 102 ? 2.792 -19.745 -30.535 1.00 68.31 102 ASN A O 1
ATOM 806 N N . ASN A 1 103 ? 0.854 -19.782 -29.415 1.00 85.31 103 ASN A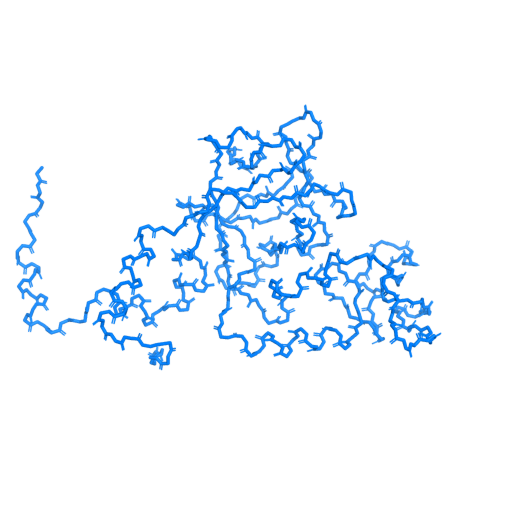 N 1
ATOM 807 C CA . ASN A 1 103 ? 0.264 -18.722 -30.215 1.00 85.31 103 ASN A CA 1
ATOM 808 C C . ASN A 1 103 ? 0.732 -17.364 -29.683 1.00 85.31 103 ASN A C 1
ATOM 810 O O . ASN A 1 103 ? 0.650 -17.134 -28.474 1.00 85.31 103 ASN A O 1
ATOM 814 N N . PRO A 1 104 ? 1.220 -16.470 -30.558 1.00 89.62 104 PRO A N 1
ATOM 815 C CA . PRO A 1 104 ? 1.559 -15.119 -30.149 1.00 89.62 104 PRO A CA 1
ATOM 816 C C . PRO A 1 104 ? 0.305 -14.395 -29.646 1.00 89.62 104 PRO A C 1
ATOM 818 O O . PRO A 1 104 ? -0.777 -14.571 -30.206 1.00 89.62 104 PRO A O 1
ATOM 821 N N . VAL A 1 105 ? 0.466 -13.567 -28.616 1.00 91.06 105 VAL A N 1
ATOM 822 C CA . VAL A 1 105 ? -0.582 -12.648 -28.159 1.00 91.06 105 VAL A CA 1
ATOM 823 C C . VAL A 1 105 ? -0.608 -11.422 -29.061 1.00 91.06 105 VAL A C 1
ATOM 825 O O . VAL A 1 105 ? 0.443 -10.953 -29.502 1.00 91.06 105 VAL A O 1
ATOM 828 N N . VAL A 1 106 ? -1.792 -10.889 -29.330 1.00 92.38 106 VAL A N 1
ATOM 829 C CA . VAL A 1 106 ? -1.990 -9.612 -30.012 1.00 92.38 106 VAL A CA 1
ATOM 830 C C . VAL A 1 106 ? -2.174 -8.524 -28.965 1.00 92.38 106 VAL A C 1
ATOM 832 O O . VAL A 1 106 ? -3.036 -8.615 -28.095 1.00 92.38 106 VAL A O 1
ATOM 835 N N . CYS A 1 107 ? -1.379 -7.466 -29.065 1.00 89.56 107 CYS A N 1
ATOM 836 C CA . CYS A 1 107 ? -1.410 -6.351 -28.133 1.00 89.56 107 CYS A CA 1
ATOM 837 C C . CYS A 1 107 ? -0.954 -5.069 -28.804 1.00 89.56 107 CYS A C 1
ATOM 839 O O . CYS A 1 107 ? 0.002 -5.074 -29.573 1.00 89.56 107 CYS A O 1
ATOM 841 N N . GLY A 1 108 ? -1.603 -3.934 -28.557 1.00 83.62 108 GLY A N 1
ATOM 842 C CA . GLY A 1 108 ? -1.018 -2.675 -29.023 1.00 83.62 108 GLY A CA 1
ATOM 843 C C . GLY A 1 108 ? -1.079 -2.440 -30.538 1.00 83.62 108 GLY A C 1
ATOM 844 O O . GLY A 1 108 ? -0.527 -1.450 -30.996 1.00 83.62 108 GLY A O 1
ATOM 845 N N . GLY A 1 109 ? -1.642 -3.362 -31.328 1.00 86.50 109 GLY A N 1
ATOM 846 C CA . GLY A 1 109 ? -1.448 -3.410 -32.784 1.00 86.50 109 GLY A CA 1
ATOM 847 C C . GLY A 1 109 ? -0.209 -4.192 -33.257 1.00 86.50 109 GLY A C 1
ATOM 848 O O . GLY A 1 109 ? 0.180 -4.059 -34.414 1.00 86.50 109 GLY A O 1
ATOM 849 N N . HIS A 1 110 ? 0.409 -5.017 -32.404 1.00 88.75 110 HIS A N 1
ATOM 850 C CA . HIS A 1 110 ? 1.470 -5.962 -32.778 1.00 88.75 110 HIS A CA 1
ATOM 851 C C . HIS A 1 110 ? 1.247 -7.347 -32.150 1.00 88.75 110 HIS A C 1
ATOM 853 O O . HIS A 1 110 ? 0.309 -7.546 -31.381 1.00 88.75 110 HIS A O 1
ATOM 859 N N . GLN A 1 111 ? 2.097 -8.310 -32.511 1.00 91.38 111 GLN A N 1
ATOM 860 C CA . GLN A 1 111 ? 2.131 -9.647 -31.919 1.00 91.38 111 GLN A CA 1
ATOM 861 C C . GLN A 1 111 ? 3.379 -9.825 -31.050 1.00 91.38 111 GLN A C 1
ATOM 863 O O . GLN A 1 111 ? 4.462 -9.380 -31.434 1.00 91.38 111 GLN A O 1
ATOM 868 N N . ALA A 1 112 ? 3.241 -10.508 -29.916 1.00 89.38 112 ALA A N 1
ATOM 869 C CA . ALA A 1 112 ? 4.324 -10.779 -28.972 1.00 89.38 112 ALA A CA 1
ATOM 870 C C . ALA A 1 112 ? 4.248 -12.216 -28.432 1.00 89.38 112 ALA A C 1
ATOM 872 O O . ALA A 1 112 ? 3.213 -12.871 -28.546 1.00 89.38 112 ALA A O 1
ATOM 873 N N . LYS A 1 113 ? 5.324 -12.733 -27.819 1.00 90.06 113 LYS A N 1
ATOM 874 C CA . LYS A 1 113 ? 5.271 -14.078 -27.206 1.00 90.06 113 LYS A CA 1
ATOM 875 C C . LYS A 1 113 ? 4.473 -14.087 -25.903 1.00 90.06 113 LYS A C 1
ATOM 877 O O . LYS A 1 113 ? 3.997 -15.136 -25.485 1.00 90.06 113 LYS A O 1
ATOM 882 N N . SER A 1 114 ? 4.356 -12.935 -25.246 1.00 89.31 114 SER A N 1
ATOM 883 C CA . SER A 1 114 ? 3.589 -12.758 -24.015 1.00 89.31 114 SER A CA 1
ATOM 884 C C . SER A 1 114 ? 3.184 -11.297 -23.823 1.00 89.31 114 SER A C 1
ATOM 886 O O . SER A 1 114 ? 3.801 -10.388 -24.383 1.00 89.31 114 SER A O 1
ATOM 888 N N . CYS A 1 115 ? 2.193 -11.051 -22.963 1.00 89.62 115 CYS A N 1
ATOM 889 C CA . CYS A 1 115 ? 1.775 -9.690 -22.616 1.00 89.62 115 CYS A CA 1
ATOM 890 C C . CYS A 1 115 ? 2.911 -8.855 -21.999 1.00 89.62 115 CYS A C 1
ATOM 892 O O . CYS A 1 115 ? 3.001 -7.650 -22.225 1.00 89.62 115 CYS A O 1
ATOM 894 N N . ALA A 1 116 ? 3.856 -9.495 -21.303 1.00 85.94 116 ALA A N 1
ATOM 895 C CA . ALA A 1 116 ? 5.026 -8.822 -20.747 1.00 85.94 116 ALA A CA 1
ATOM 896 C C . ALA A 1 116 ? 6.013 -8.320 -21.821 1.00 85.94 116 ALA A C 1
ATOM 898 O O . ALA A 1 116 ? 6.799 -7.408 -21.553 1.00 85.94 116 ALA A O 1
ATOM 899 N N . GLU A 1 117 ? 5.996 -8.890 -23.029 1.00 86.38 117 GLU A N 1
ATOM 900 C CA . GLU A 1 117 ? 6.815 -8.426 -24.154 1.00 86.38 117 GLU A CA 1
ATOM 901 C C . GLU A 1 117 ? 6.173 -7.251 -24.905 1.00 86.38 117 GLU A C 1
ATOM 903 O O . GLU A 1 117 ? 6.899 -6.436 -25.476 1.00 86.38 117 GLU A O 1
ATOM 908 N N . CYS A 1 118 ? 4.850 -7.086 -24.815 1.00 84.31 118 CYS A N 1
ATOM 909 C CA . CYS A 1 118 ? 4.112 -6.019 -25.497 1.00 84.31 118 CYS A CA 1
ATOM 910 C C . CYS A 1 118 ? 4.611 -4.614 -25.146 1.00 84.31 118 CYS A C 1
ATOM 912 O O . CYS A 1 118 ? 4.677 -3.717 -25.983 1.00 84.31 118 CYS A O 1
ATOM 914 N N . VAL A 1 119 ? 5.013 -4.424 -23.890 1.00 82.25 119 VAL A N 1
ATOM 915 C CA . VAL A 1 119 ? 5.483 -3.131 -23.374 1.00 82.25 119 VAL A CA 1
ATOM 916 C C . VAL A 1 119 ? 6.909 -2.810 -23.811 1.00 82.25 119 VAL A C 1
ATOM 918 O O . VAL A 1 119 ? 7.299 -1.647 -23.803 1.00 82.25 119 VAL A O 1
ATOM 921 N N . ARG A 1 120 ? 7.698 -3.827 -24.191 1.00 72.88 120 ARG A N 1
ATOM 922 C CA . ARG A 1 120 ? 9.086 -3.649 -24.650 1.00 72.88 120 ARG A CA 1
ATOM 923 C C . ARG A 1 120 ? 9.145 -3.150 -26.091 1.00 72.88 120 ARG A C 1
ATOM 925 O O . ARG A 1 120 ? 10.114 -2.495 -26.457 1.00 72.88 120 ARG A O 1
ATOM 932 N N . ALA A 1 121 ? 8.124 -3.455 -26.890 1.00 65.31 121 ALA A N 1
ATOM 933 C CA . ALA A 1 121 ? 8.017 -3.018 -28.278 1.00 65.31 121 ALA A CA 1
ATOM 934 C C . ALA A 1 121 ? 7.439 -1.596 -28.429 1.00 65.31 121 ALA A C 1
ATOM 936 O O . ALA A 1 121 ? 7.456 -1.047 -29.529 1.00 65.31 121 ALA A O 1
ATOM 937 N N . ALA A 1 122 ? 6.939 -0.987 -27.345 1.00 66.06 122 ALA A N 1
ATOM 938 C CA . ALA A 1 122 ? 6.309 0.329 -27.375 1.00 66.06 122 ALA A CA 1
ATOM 939 C C . ALA A 1 122 ? 7.339 1.448 -27.684 1.00 66.06 122 ALA A C 1
ATOM 941 O O . ALA A 1 122 ? 8.256 1.661 -26.886 1.00 66.06 122 ALA A O 1
ATOM 942 N N . PRO A 1 123 ? 7.174 2.233 -28.770 1.00 63.06 123 PRO A N 1
ATOM 943 C CA . PRO A 1 123 ? 8.149 3.249 -29.199 1.00 63.06 123 PRO A CA 1
ATOM 944 C C . PRO A 1 123 ? 8.363 4.413 -28.215 1.00 63.06 123 PRO A C 1
ATOM 946 O O . PRO A 1 123 ? 9.331 5.159 -28.347 1.00 63.06 123 PRO A O 1
ATOM 949 N N . HIS A 1 124 ? 7.454 4.596 -27.251 1.00 62.22 124 HIS A N 1
ATOM 950 C CA . HIS A 1 124 ? 7.394 5.789 -26.398 1.00 62.22 124 HIS A CA 1
ATOM 951 C C . HIS A 1 124 ? 7.409 5.499 -24.891 1.00 62.22 124 HIS A C 1
ATOM 953 O O . HIS A 1 124 ? 7.197 6.408 -24.100 1.00 62.22 124 HIS A O 1
ATOM 959 N N . GLY A 1 125 ? 7.669 4.259 -24.464 1.00 62.62 125 GLY A N 1
ATOM 960 C CA . GLY A 1 125 ? 7.808 3.929 -23.036 1.00 62.62 125 GLY A CA 1
ATOM 961 C C . GLY A 1 125 ? 6.507 3.921 -22.217 1.00 62.62 125 GLY A C 1
ATOM 962 O O . GLY A 1 125 ? 6.519 3.450 -21.081 1.00 62.62 125 GLY A O 1
ATOM 963 N N . ASP A 1 126 ? 5.377 4.339 -22.790 1.00 69.94 126 ASP A N 1
ATOM 964 C CA . ASP A 1 126 ? 4.060 4.269 -22.151 1.00 69.94 126 ASP A CA 1
ATOM 965 C C . ASP A 1 126 ? 3.423 2.889 -22.360 1.00 69.94 126 ASP A C 1
ATOM 967 O O . ASP A 1 126 ? 2.510 2.705 -23.169 1.00 69.94 126 ASP A O 1
ATOM 971 N N . GLY A 1 127 ? 3.918 1.892 -21.621 1.00 78.94 127 GLY A N 1
ATOM 972 C CA . GLY A 1 127 ? 3.470 0.497 -21.737 1.00 78.94 127 GLY A CA 1
ATOM 973 C C . GLY A 1 127 ? 1.952 0.303 -21.602 1.00 78.94 127 GLY A C 1
ATOM 974 O O . GLY A 1 127 ? 1.403 -0.611 -22.213 1.00 78.94 127 GLY A O 1
ATOM 975 N N . ALA A 1 128 ? 1.263 1.191 -20.876 1.00 86.50 128 ALA A N 1
ATOM 976 C CA . ALA A 1 128 ? -0.186 1.140 -20.686 1.00 86.50 128 ALA A CA 1
ATOM 977 C C . ALA A 1 128 ? -0.976 1.290 -21.993 1.00 86.50 128 ALA A C 1
ATOM 979 O O . ALA A 1 128 ? -1.920 0.540 -22.223 1.00 86.50 128 ALA A O 1
ATOM 980 N N . GLY A 1 129 ? -0.572 2.207 -22.880 1.00 85.56 129 GLY A N 1
ATOM 981 C CA . GLY A 1 129 ? -1.287 2.450 -24.141 1.00 85.56 129 GLY A CA 1
ATOM 982 C C . GLY A 1 129 ? -1.193 1.286 -25.134 1.00 85.56 129 GLY A C 1
ATOM 983 O O . GLY A 1 129 ? -2.045 1.130 -26.007 1.00 85.56 129 GLY A O 1
ATOM 984 N N . TRP A 1 130 ? -0.179 0.436 -24.973 1.00 86.69 130 TRP A N 1
ATOM 985 C CA . TRP A 1 130 ? 0.113 -0.695 -25.857 1.00 86.69 130 TRP A CA 1
ATOM 986 C C . TRP A 1 130 ? -0.369 -2.036 -25.300 1.00 86.69 130 TRP A C 1
ATOM 988 O O . TRP A 1 130 ? -0.200 -3.072 -25.942 1.00 86.69 130 TRP A O 1
ATOM 998 N N . CYS A 1 131 ? -0.987 -2.025 -24.122 1.00 91.19 131 CYS A N 1
ATOM 999 C CA . CYS A 1 131 ? -1.515 -3.216 -23.487 1.00 91.19 131 CYS A CA 1
ATOM 1000 C C . CYS A 1 131 ? -3.036 -3.297 -23.665 1.00 91.19 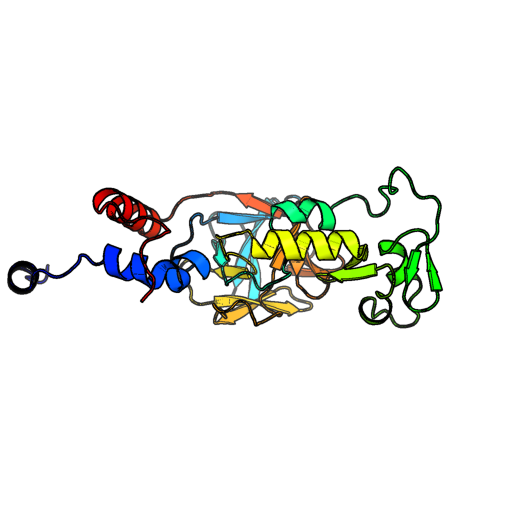131 CYS A C 1
ATOM 1002 O O . CYS A 1 131 ? -3.797 -2.766 -22.859 1.00 91.19 131 CYS A O 1
ATOM 1004 N N . HIS A 1 132 ? -3.465 -3.924 -24.758 1.00 91.75 132 HIS A N 1
ATOM 1005 C CA . HIS A 1 132 ? -4.874 -4.133 -25.100 1.00 91.75 132 HIS A CA 1
ATOM 1006 C C . HIS A 1 132 ? -5.042 -5.412 -25.939 1.00 91.75 132 HIS A C 1
ATOM 1008 O O . HIS A 1 132 ? -4.047 -6.069 -26.228 1.00 91.75 132 HIS A O 1
ATOM 1014 N N . ALA A 1 133 ? -6.270 -5.733 -26.364 1.00 93.44 133 ALA A N 1
ATOM 1015 C CA . ALA A 1 133 ? -6.643 -6.969 -27.067 1.00 93.44 133 ALA A CA 1
ATOM 1016 C C . ALA A 1 133 ? -6.489 -8.225 -26.190 1.00 93.44 133 ALA A C 1
ATOM 1018 O O . ALA A 1 133 ? -7.297 -8.399 -25.283 1.00 93.44 133 ALA A O 1
ATOM 1019 N N . ASP A 1 134 ? -5.475 -9.065 -26.409 1.00 94.12 134 ASP A N 1
ATOM 1020 C CA . ASP A 1 134 ? -5.278 -10.288 -25.607 1.00 94.12 134 ASP A CA 1
ATOM 1021 C C . ASP A 1 134 ? -4.703 -9.988 -24.209 1.00 94.12 134 ASP A C 1
ATOM 1023 O O . ASP A 1 134 ? -4.584 -10.867 -23.350 1.00 94.12 134 ASP A O 1
ATOM 1027 N N . CYS A 1 135 ? -4.336 -8.727 -23.974 1.00 93.00 135 CYS A N 1
ATOM 1028 C CA . CYS A 1 135 ? -3.676 -8.263 -22.768 1.00 93.00 135 CYS A CA 1
ATOM 1029 C C . CYS A 1 135 ? -4.424 -7.098 -22.111 1.00 93.00 135 CYS A C 1
ATOM 1031 O O . CYS A 1 135 ? -5.084 -6.304 -22.782 1.00 93.00 135 CYS A O 1
ATOM 1033 N N . ALA A 1 136 ? -4.247 -6.954 -20.799 1.00 91.62 136 ALA A N 1
ATOM 1034 C CA . ALA A 1 136 ? -4.792 -5.878 -19.983 1.00 91.62 136 ALA A CA 1
ATOM 1035 C C . ALA A 1 136 ? -3.699 -5.230 -19.120 1.00 91.62 136 ALA A C 1
ATOM 1037 O O . ALA A 1 136 ? -2.803 -5.901 -18.595 1.00 91.62 136 ALA A O 1
ATOM 1038 N N . TRP A 1 137 ? -3.761 -3.904 -18.973 1.00 88.81 137 TRP A N 1
ATOM 1039 C CA . TRP A 1 137 ? -2.836 -3.165 -18.118 1.00 88.81 137 TRP A CA 1
ATOM 1040 C C . TRP A 1 137 ? -3.305 -3.203 -16.666 1.00 88.81 137 TRP A C 1
ATOM 1042 O O . TRP A 1 137 ? -4.319 -2.600 -16.319 1.00 88.81 137 TRP A O 1
ATOM 1052 N N . VAL A 1 138 ? -2.537 -3.865 -15.805 1.00 86.69 138 VAL A N 1
ATOM 1053 C CA . VAL A 1 138 ? -2.832 -3.989 -14.377 1.00 86.69 138 VAL A CA 1
ATOM 1054 C C . VAL A 1 138 ? -1.598 -3.595 -13.578 1.00 86.69 138 VAL A C 1
ATOM 1056 O O . VAL A 1 138 ? -0.527 -4.183 -13.710 1.00 86.69 138 VAL A O 1
ATOM 1059 N N . PHE A 1 139 ? -1.748 -2.566 -12.746 1.00 83.94 139 PHE A N 1
ATOM 1060 C CA . PHE A 1 139 ? -0.755 -2.138 -11.756 1.00 83.94 139 PHE A CA 1
ATOM 1061 C C . PHE A 1 139 ? 0.680 -1.959 -12.297 1.00 83.94 139 PHE A C 1
ATOM 1063 O O . PHE A 1 139 ? 1.675 -2.414 -11.721 1.00 83.94 139 PHE A O 1
ATOM 1070 N N . GLY A 1 140 ? 0.789 -1.291 -13.448 1.00 82.25 140 GLY A N 1
ATOM 1071 C CA . GLY A 1 140 ? 2.075 -1.008 -14.080 1.00 82.25 140 GLY A CA 1
ATOM 1072 C C . GLY A 1 140 ? 2.671 -2.182 -14.861 1.00 82.25 140 GLY A C 1
ATOM 1073 O O . GLY A 1 140 ? 3.862 -2.159 -15.184 1.00 82.25 140 GLY A O 1
ATOM 1074 N N . GLN A 1 141 ? 1.883 -3.225 -15.120 1.00 85.81 141 GLN A N 1
ATOM 1075 C CA . GLN A 1 141 ? 2.277 -4.378 -15.919 1.00 85.81 141 GLN A CA 1
ATOM 1076 C C . GLN A 1 141 ? 1.225 -4.699 -16.972 1.00 85.81 141 GLN A C 1
ATOM 1078 O O . GLN A 1 141 ? 0.034 -4.482 -16.776 1.00 85.81 141 GLN A O 1
ATOM 1083 N N . CYS A 1 142 ? 1.689 -5.251 -18.088 1.00 88.75 142 CYS A N 1
ATOM 1084 C CA . CYS A 1 142 ? 0.818 -5.810 -19.100 1.00 88.75 142 CYS A CA 1
ATOM 1085 C C . CYS A 1 142 ? 0.684 -7.312 -18.859 1.00 88.75 142 CYS A C 1
ATOM 1087 O O . CYS A 1 142 ? 1.668 -8.051 -18.964 1.00 88.75 142 CYS A O 1
ATOM 1089 N N . VAL A 1 143 ? -0.516 -7.739 -18.479 1.00 89.75 143 VAL A N 1
ATOM 1090 C CA . VAL A 1 143 ? -0.851 -9.130 -18.155 1.00 89.75 143 VAL A CA 1
ATOM 1091 C C . VAL A 1 143 ? -1.863 -9.663 -19.159 1.00 89.75 143 VAL A C 1
ATOM 1093 O O . VAL A 1 143 ? -2.450 -8.902 -19.919 1.00 89.75 143 VAL A O 1
ATOM 1096 N N . ASP A 1 144 ? -2.049 -10.975 -19.186 1.00 91.06 144 ASP A N 1
ATOM 1097 C CA . ASP A 1 144 ? -3.088 -11.608 -19.999 1.00 91.06 144 ASP A CA 1
ATOM 1098 C C . ASP A 1 144 ? -4.485 -11.168 -19.538 1.00 91.06 144 ASP A C 1
ATOM 1100 O O . ASP A 1 144 ? -4.720 -11.045 -18.332 1.00 91.06 144 ASP A O 1
ATOM 1104 N N . VAL A 1 145 ? -5.415 -10.948 -20.472 1.00 91.19 145 VAL A N 1
ATOM 1105 C CA . VAL A 1 145 ? -6.776 -10.500 -20.129 1.00 91.19 145 VAL A CA 1
ATOM 1106 C C . VAL A 1 145 ? -7.480 -11.480 -19.187 1.00 91.19 145 VAL A C 1
ATOM 1108 O O . VAL A 1 145 ? -8.095 -11.048 -18.219 1.00 91.19 145 VAL A O 1
ATOM 1111 N N . SER A 1 146 ? -7.273 -12.792 -19.359 1.00 89.75 146 SER A N 1
ATOM 1112 C CA . SER A 1 146 ? -7.864 -13.804 -18.471 1.00 89.75 146 SER A CA 1
ATOM 1113 C C . SER A 1 146 ? -7.317 -13.716 -17.043 1.00 89.75 146 SER A C 1
ATOM 1115 O O . SER A 1 146 ? -8.024 -14.014 -16.083 1.00 89.75 146 SER A O 1
ATOM 1117 N N . VAL A 1 147 ? -6.067 -13.271 -16.873 1.00 87.31 147 VAL A N 1
ATOM 1118 C CA . VAL A 1 147 ? -5.474 -13.049 -15.549 1.00 87.31 147 VAL A CA 1
ATOM 1119 C C . VAL A 1 147 ? -6.103 -11.823 -14.893 1.00 87.31 147 VAL A C 1
ATOM 1121 O O . VAL A 1 147 ? -6.428 -11.873 -13.708 1.00 87.31 147 VAL A O 1
ATOM 1124 N N . ALA A 1 148 ? -6.320 -10.750 -15.656 1.00 87.88 148 ALA A N 1
ATOM 1125 C CA . ALA A 1 148 ? -6.996 -9.553 -15.162 1.00 87.88 148 ALA A CA 1
ATOM 1126 C C . ALA A 1 148 ? -8.461 -9.830 -14.777 1.00 87.88 148 ALA A C 1
ATOM 1128 O O . ALA A 1 148 ? -8.881 -9.449 -13.688 1.00 87.88 148 ALA A O 1
ATOM 1129 N N . GLU A 1 149 ? -9.204 -10.566 -15.606 1.00 89.12 149 GLU A N 1
ATOM 1130 C CA . GLU A 1 149 ? -10.583 -10.988 -15.316 1.00 89.12 149 GLU A CA 1
ATOM 1131 C C . GLU A 1 149 ? -10.660 -11.834 -14.039 1.00 89.12 149 GLU A C 1
ATOM 1133 O O . GLU A 1 149 ? -11.513 -11.615 -13.179 1.00 89.12 149 GLU A O 1
ATOM 1138 N N . GLN A 1 150 ? -9.723 -12.770 -13.862 1.00 85.56 150 GLN A N 1
ATOM 1139 C CA . GLN A 1 150 ? -9.641 -13.570 -12.642 1.00 85.56 150 GLN A CA 1
ATOM 1140 C C . GLN A 1 150 ? -9.342 -12.724 -11.395 1.00 85.56 150 GLN A C 1
ATOM 1142 O O . GLN A 1 150 ? -9.878 -13.015 -10.325 1.00 85.56 150 GLN A O 1
ATOM 1147 N N . MET A 1 151 ? -8.487 -11.701 -11.507 1.00 83.88 151 MET A N 1
ATOM 1148 C CA . MET A 1 151 ? -8.229 -10.762 -10.406 1.00 83.88 151 MET A CA 1
ATOM 1149 C C . MET A 1 151 ? -9.486 -9.961 -10.061 1.00 83.88 151 MET A C 1
ATOM 1151 O O . MET A 1 151 ? -9.802 -9.798 -8.883 1.00 83.88 151 MET A O 1
ATOM 1155 N N . GLU A 1 152 ? -10.223 -9.493 -11.069 1.00 85.06 152 GLU A N 1
ATOM 1156 C CA . GLU A 1 152 ? -11.472 -8.760 -10.872 1.00 85.06 152 GLU A CA 1
ATOM 1157 C C . GLU A 1 152 ? -12.513 -9.621 -10.145 1.00 85.06 152 GLU A C 1
ATOM 1159 O O . GLU A 1 152 ? -13.057 -9.194 -9.124 1.00 85.06 152 GLU A O 1
ATOM 1164 N N . GLU A 1 153 ? -12.733 -10.856 -10.597 1.00 85.75 153 GLU A N 1
ATOM 1165 C CA . GLU A 1 153 ? -13.697 -11.771 -9.979 1.00 85.75 153 GLU A CA 1
ATOM 1166 C C . GLU A 1 153 ? -13.314 -12.118 -8.532 1.00 85.75 153 GLU A C 1
ATOM 1168 O O . GLU A 1 153 ? -14.143 -12.032 -7.622 1.00 85.75 153 GLU A O 1
ATOM 1173 N N . ARG A 1 154 ? -12.028 -12.406 -8.275 1.00 82.56 154 ARG A N 1
ATOM 1174 C CA . ARG A 1 154 ? -11.529 -12.599 -6.903 1.00 82.56 154 ARG A CA 1
ATOM 1175 C C . ARG A 1 154 ? -11.771 -11.364 -6.044 1.00 82.56 154 ARG A C 1
ATOM 1177 O O . ARG A 1 154 ? -12.213 -11.498 -4.902 1.00 82.56 154 ARG A O 1
ATOM 1184 N N . SER A 1 155 ? -11.540 -10.170 -6.592 1.00 80.00 155 SER A N 1
ATOM 1185 C CA . SER A 1 155 ? -11.735 -8.915 -5.865 1.00 80.00 155 SER A CA 1
ATOM 1186 C C . SER A 1 155 ? -13.189 -8.694 -5.433 1.00 80.00 155 SER A C 1
ATOM 1188 O O . SER A 1 155 ? -13.404 -8.154 -4.349 1.00 80.00 155 SER A O 1
ATOM 1190 N N . LYS A 1 156 ? -14.172 -9.168 -6.217 1.00 81.62 156 LYS A N 1
ATOM 1191 C CA . LYS A 1 156 ? -15.609 -9.113 -5.881 1.00 81.62 156 LYS A CA 1
ATOM 1192 C C . LYS A 1 156 ? -15.983 -10.071 -4.752 1.00 81.62 156 LYS A C 1
ATOM 1194 O O . LYS A 1 156 ? -16.859 -9.757 -3.950 1.00 81.62 156 LYS A O 1
ATOM 1199 N N . SER A 1 157 ? -15.317 -11.223 -4.690 1.00 77.88 157 SER A N 1
ATOM 1200 C CA . SER A 1 157 ? -15.568 -12.256 -3.680 1.00 77.88 157 SER A CA 1
ATOM 1201 C C . SER A 1 157 ? -14.884 -12.010 -2.332 1.00 77.88 157 SER A C 1
ATOM 1203 O O . SER A 1 157 ? -15.213 -12.691 -1.366 1.00 77.88 157 SER A O 1
ATOM 1205 N N . ASP A 1 158 ? -13.943 -11.064 -2.252 1.00 73.38 158 ASP A N 1
ATOM 1206 C CA . ASP A 1 158 ? -13.171 -10.802 -1.038 1.00 73.38 158 ASP A CA 1
ATOM 1207 C C . ASP A 1 158 ? -13.912 -9.817 -0.111 1.00 73.38 158 ASP A C 1
ATOM 1209 O O . ASP A 1 158 ? -13.971 -8.612 -0.395 1.00 73.38 158 ASP A O 1
ATOM 1213 N N . PRO A 1 159 ? -14.474 -10.288 1.019 1.00 64.62 159 PRO A N 1
ATOM 1214 C CA . PRO A 1 159 ? -15.157 -9.417 1.971 1.00 64.62 159 PRO A CA 1
ATOM 1215 C C . PRO A 1 159 ? -14.187 -8.445 2.665 1.00 64.62 159 PRO A C 1
ATOM 1217 O O . PRO A 1 159 ? -14.617 -7.425 3.216 1.00 64.62 159 PRO A O 1
ATOM 1220 N N . GLN A 1 160 ? -12.879 -8.722 2.633 1.00 63.16 160 GLN A N 1
ATOM 1221 C CA . GLN A 1 160 ? -11.851 -7.970 3.336 1.00 63.16 160 GLN A CA 1
ATOM 1222 C C . GLN A 1 160 ? -11.222 -6.926 2.404 1.00 63.16 160 GLN A C 1
ATOM 1224 O O . GLN A 1 160 ? -10.189 -7.109 1.766 1.00 63.16 160 GLN A O 1
ATOM 1229 N N . LYS A 1 161 ? -11.871 -5.759 2.350 1.00 69.25 161 LYS A N 1
ATOM 1230 C CA . LYS A 1 161 ? -11.545 -4.632 1.457 1.00 69.25 161 LYS A CA 1
ATOM 1231 C C . LYS A 1 161 ? -10.255 -3.880 1.804 1.00 69.25 161 LYS A C 1
ATOM 1233 O O . LYS A 1 161 ? -10.180 -2.695 1.521 1.00 69.25 161 LYS A O 1
ATOM 1238 N N . CYS A 1 162 ? -9.249 -4.495 2.415 1.00 77.56 162 CYS A N 1
ATOM 1239 C CA . CYS A 1 162 ? -7.964 -3.850 2.693 1.00 77.56 162 CYS A CA 1
ATOM 124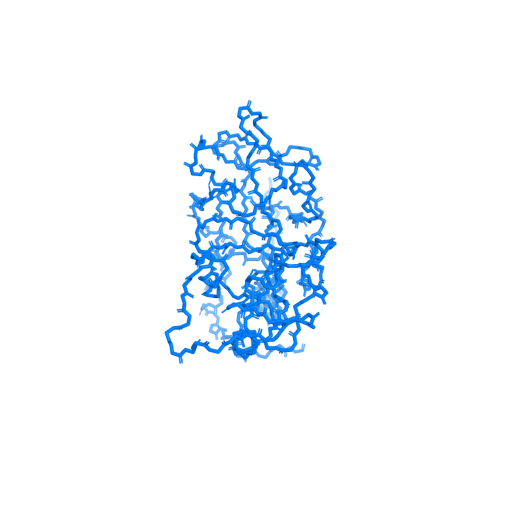0 C C . CYS A 1 162 ? -6.823 -4.767 2.220 1.00 77.56 162 CYS A C 1
ATOM 1242 O O . CYS A 1 162 ? -6.926 -5.983 2.294 1.00 77.56 162 CYS A O 1
ATOM 1244 N N . CYS A 1 163 ? -5.716 -4.259 1.688 1.00 86.38 163 CYS A N 1
ATOM 1245 C CA . CYS A 1 163 ? -5.258 -2.880 1.781 1.00 86.38 163 CYS A CA 1
ATOM 1246 C C . CYS A 1 163 ? -4.480 -2.484 0.534 1.00 86.38 163 CYS A C 1
ATOM 1248 O O . CYS A 1 163 ? -3.543 -3.192 0.160 1.00 86.38 163 CYS A O 1
ATOM 1250 N N . SER A 1 164 ? -4.838 -1.351 -0.072 1.00 89.12 164 SER A N 1
ATOM 1251 C CA . SER A 1 164 ? -4.121 -0.844 -1.244 1.00 89.12 164 SER A CA 1
ATOM 1252 C C . SER A 1 164 ? -2.960 0.088 -0.896 1.00 89.12 164 SER A C 1
ATOM 1254 O O . SER A 1 164 ? -2.165 0.346 -1.780 1.00 89.12 164 SER A O 1
ATOM 1256 N N . GLY A 1 165 ? -2.802 0.564 0.346 1.00 93.94 165 GLY A N 1
ATOM 1257 C CA . GLY A 1 165 ? -1.768 1.533 0.735 1.00 93.94 165 GLY A CA 1
ATOM 1258 C C . GLY A 1 165 ? -0.914 1.150 1.949 1.00 93.94 165 GLY A C 1
ATOM 1259 O O . GLY A 1 165 ? -1.135 0.137 2.620 1.00 93.94 165 GLY A O 1
ATOM 1260 N N . ILE A 1 166 ? 0.078 2.000 2.240 1.00 97.06 166 ILE A N 1
ATOM 1261 C CA . ILE A 1 166 ? 0.996 1.898 3.389 1.00 97.06 166 ILE A CA 1
ATOM 1262 C C . ILE A 1 166 ? 0.857 3.162 4.233 1.00 97.06 166 ILE A C 1
ATOM 1264 O O . ILE A 1 166 ? 0.984 4.269 3.714 1.00 97.06 166 ILE A O 1
ATOM 1268 N N . ARG A 1 167 ? 0.618 2.999 5.535 1.00 97.19 167 ARG A N 1
ATOM 1269 C CA . ARG A 1 167 ? 0.391 4.096 6.479 1.00 97.19 167 ARG A CA 1
ATOM 1270 C C . ARG A 1 167 ? 1.414 4.111 7.598 1.00 97.19 167 ARG A C 1
ATOM 1272 O O . ARG A 1 167 ? 1.788 3.060 8.119 1.00 97.19 167 ARG A O 1
ATOM 1279 N N . ASP A 1 168 ? 1.817 5.313 7.989 1.00 97.81 168 ASP A N 1
ATOM 1280 C CA . ASP A 1 168 ? 2.621 5.558 9.180 1.00 97.81 168 ASP A CA 1
ATOM 1281 C C . ASP A 1 168 ? 1.804 5.211 10.439 1.00 97.81 168 ASP A C 1
ATOM 1283 O O . ASP A 1 168 ? 0.728 5.768 10.679 1.00 97.81 168 ASP A O 1
ATOM 1287 N N . TRP A 1 169 ? 2.322 4.318 11.285 1.00 97.06 169 TRP A N 1
ATOM 1288 C CA . TRP A 1 169 ? 1.651 3.963 12.537 1.00 97.06 169 TRP A CA 1
ATOM 1289 C C . TRP A 1 169 ? 1.554 5.178 13.469 1.00 97.06 169 TRP A C 1
ATOM 1291 O O . TRP A 1 169 ? 2.525 5.914 13.649 1.00 97.06 169 TRP A O 1
ATOM 1301 N N . ASN A 1 170 ? 0.382 5.369 14.084 1.00 94.50 170 ASN A N 1
ATOM 1302 C CA . ASN A 1 170 ? 0.037 6.530 14.917 1.00 94.50 170 ASN A CA 1
ATOM 1303 C C . ASN A 1 170 ? 0.096 7.884 14.188 1.00 94.50 170 ASN A C 1
ATOM 1305 O O . ASN A 1 170 ? 0.273 8.926 14.819 1.00 94.50 170 ASN A O 1
ATOM 1309 N N . SER A 1 171 ? -0.083 7.882 12.868 1.00 95.06 171 SER A N 1
ATOM 1310 C CA . SER A 1 171 ? -0.215 9.088 12.053 1.00 95.06 171 SER A CA 1
ATOM 1311 C C . SER A 1 171 ? -1.454 9.008 11.157 1.00 95.06 171 SER A C 1
ATOM 1313 O O . SER A 1 171 ? -2.059 7.947 10.997 1.00 95.06 171 SER A O 1
ATOM 1315 N N . LEU A 1 172 ? -1.858 10.140 10.581 1.00 94.94 172 LEU A N 1
ATOM 1316 C CA . LEU A 1 172 ? -2.877 10.216 9.524 1.00 94.94 172 LEU A CA 1
ATOM 1317 C C . LEU A 1 172 ? -2.265 10.165 8.117 1.00 94.94 172 LEU A C 1
ATOM 1319 O O . LEU A 1 172 ? -2.998 10.259 7.134 1.00 94.94 172 LEU A O 1
ATOM 1323 N N . ASP A 1 173 ? -0.942 10.026 8.030 1.00 97.38 173 ASP A N 1
ATOM 1324 C CA . ASP A 1 173 ? -0.224 10.067 6.765 1.00 97.38 173 ASP A CA 1
ATOM 1325 C C . ASP A 1 173 ? 0.021 8.672 6.191 1.00 97.38 173 ASP A C 1
ATOM 1327 O O . ASP A 1 173 ? 0.494 7.757 6.872 1.00 97.38 173 ASP A O 1
ATOM 1331 N N . CYS A 1 174 ? -0.257 8.554 4.903 1.00 97.81 174 CYS A N 1
ATOM 1332 C CA . CYS A 1 174 ? 0.046 7.425 4.052 1.00 97.81 174 CYS A CA 1
ATOM 1333 C C . CYS A 1 174 ? 1.199 7.769 3.117 1.00 97.81 174 CYS A C 1
ATOM 1335 O O . CYS A 1 174 ? 1.497 8.937 2.854 1.00 97.81 174 CYS A O 1
ATOM 1337 N N . TRP A 1 175 ? 1.824 6.731 2.575 1.00 98.19 175 TRP A N 1
ATOM 1338 C CA . TRP A 1 175 ? 2.625 6.885 1.374 1.00 98.19 175 TRP A CA 1
ATOM 1339 C C . TRP A 1 175 ? 1.699 7.308 0.238 1.00 98.19 175 TRP A C 1
ATOM 1341 O O . TRP A 1 175 ? 0.707 6.639 -0.033 1.00 98.19 175 TRP A O 1
ATOM 1351 N N . ASP A 1 176 ? 2.036 8.424 -0.390 1.00 97.56 176 ASP A N 1
ATOM 1352 C CA . ASP A 1 176 ? 1.369 8.995 -1.555 1.00 97.56 176 ASP A CA 1
ATOM 1353 C C . ASP A 1 176 ? 2.322 8.898 -2.749 1.00 97.56 176 ASP A C 1
ATOM 1355 O O . ASP A 1 176 ? 2.896 7.831 -2.946 1.00 97.56 176 ASP A O 1
ATOM 1359 N N . THR A 1 177 ? 2.545 9.951 -3.538 1.00 97.19 177 THR A N 1
ATOM 1360 C CA . THR A 1 177 ? 3.368 9.842 -4.756 1.00 97.19 177 THR A CA 1
ATOM 1361 C C . THR A 1 177 ? 4.750 9.203 -4.539 1.00 97.19 177 THR A C 1
ATOM 1363 O O . THR A 1 177 ? 5.478 9.535 -3.599 1.00 97.19 177 THR A O 1
ATOM 1366 N N . LEU A 1 178 ? 5.147 8.310 -5.454 1.00 97.94 178 LEU A N 1
ATOM 1367 C CA . LEU A 1 178 ? 6.506 7.768 -5.533 1.00 97.94 178 LEU A CA 1
ATOM 1368 C C . LEU A 1 178 ? 7.386 8.630 -6.453 1.00 97.94 178 LEU A C 1
ATOM 1370 O O . LEU A 1 178 ? 7.409 8.444 -7.672 1.00 97.94 178 LEU A O 1
ATOM 1374 N N . ASN A 1 179 ? 8.144 9.547 -5.853 1.00 96.81 179 ASN A N 1
ATOM 1375 C CA . ASN A 1 179 ? 9.030 10.478 -6.553 1.00 96.81 179 ASN A CA 1
ATOM 1376 C C . ASN A 1 179 ? 10.462 9.932 -6.683 1.00 96.81 179 ASN A C 1
ATOM 1378 O O . ASN A 1 179 ? 10.809 8.872 -6.157 1.00 96.81 179 ASN A O 1
ATOM 1382 N N . ASN A 1 180 ? 11.342 10.689 -7.346 1.00 97.12 180 ASN A N 1
ATOM 1383 C CA . ASN A 1 180 ? 12.759 10.328 -7.497 1.00 97.12 180 ASN A CA 1
ATOM 1384 C C . ASN A 1 180 ? 13.488 10.129 -6.154 1.00 97.12 180 ASN A C 1
ATOM 1386 O O . ASN A 1 180 ? 14.414 9.326 -6.095 1.00 97.12 180 ASN A O 1
ATOM 1390 N N . ASP A 1 181 ? 13.041 10.793 -5.085 1.00 97.12 181 ASP A N 1
ATOM 1391 C CA . ASP A 1 181 ? 13.587 10.676 -3.723 1.00 97.12 181 ASP A CA 1
ATOM 1392 C C . ASP A 1 181 ? 12.834 9.659 -2.834 1.00 97.12 181 ASP A C 1
ATOM 1394 O O . ASP A 1 181 ? 13.061 9.587 -1.625 1.00 97.12 181 ASP A O 1
ATOM 1398 N N . GLY A 1 182 ? 11.939 8.856 -3.422 1.00 97.94 182 GLY A N 1
ATOM 1399 C CA . GLY A 1 182 ? 11.120 7.870 -2.716 1.00 97.94 182 GLY A CA 1
ATOM 1400 C C . GLY A 1 182 ? 9.673 8.329 -2.491 1.00 97.94 182 GLY A C 1
ATOM 1401 O O . GLY A 1 182 ? 9.232 9.304 -3.107 1.00 97.94 182 GLY A O 1
ATOM 1402 N N . PRO A 1 183 ? 8.907 7.599 -1.658 1.00 98.25 183 PRO A N 1
ATOM 1403 C CA . PRO A 1 183 ? 7.522 7.951 -1.358 1.00 98.25 183 PRO A CA 1
ATOM 1404 C C . PRO A 1 183 ? 7.440 9.303 -0.635 1.00 98.25 183 PRO A C 1
ATOM 1406 O O . PRO A 1 183 ? 8.304 9.635 0.179 1.00 98.25 183 PRO A O 1
ATOM 1409 N N . SER A 1 184 ? 6.398 10.084 -0.906 1.00 98.00 184 SER A N 1
ATOM 1410 C CA . SER A 1 184 ? 6.045 11.278 -0.129 1.00 98.00 184 SER A CA 1
ATOM 1411 C C . SER A 1 184 ? 4.920 10.964 0.863 1.00 98.00 184 SER A C 1
ATOM 1413 O O . SER A 1 184 ? 3.986 10.263 0.482 1.00 98.00 184 SER A O 1
ATOM 1415 N N . PRO A 1 185 ? 4.947 11.485 2.100 1.00 98.25 185 PRO A N 1
ATOM 1416 C CA . PRO A 1 185 ? 3.820 11.376 3.016 1.00 98.25 185 PRO A CA 1
ATOM 1417 C C . PRO A 1 185 ? 2.694 12.343 2.615 1.00 98.25 185 PRO A C 1
ATOM 1419 O O . PRO A 1 185 ? 2.956 13.511 2.322 1.00 98.25 185 PRO A O 1
ATOM 1422 N N . TYR A 1 186 ? 1.447 11.882 2.657 1.00 97.75 186 TYR A N 1
ATOM 1423 C CA . TYR A 1 186 ? 0.252 12.724 2.537 1.00 97.75 186 TYR A CA 1
ATOM 1424 C C . TYR A 1 186 ? -0.913 12.125 3.327 1.00 97.75 186 TYR A C 1
ATOM 1426 O O . TYR A 1 186 ? -0.870 10.950 3.682 1.00 97.75 186 TYR A O 1
ATOM 1434 N N . PHE A 1 187 ? -1.973 12.894 3.577 1.00 97.06 187 PHE A N 1
ATOM 1435 C CA . PHE A 1 187 ? -3.154 12.377 4.269 1.00 97.06 187 PHE A CA 1
ATOM 1436 C C . PHE A 1 187 ? -3.744 11.160 3.553 1.00 97.06 187 PHE A C 1
ATOM 1438 O O . PHE A 1 187 ? -3.937 11.177 2.336 1.00 97.06 187 PHE A O 1
ATOM 1445 N N . CYS A 1 188 ? -4.054 10.119 4.323 1.00 95.44 188 CYS A N 1
ATOM 1446 C CA . CYS A 1 188 ? -4.618 8.887 3.789 1.00 95.44 188 CYS A CA 1
ATOM 1447 C C . CYS A 1 188 ? -5.994 9.102 3.142 1.00 95.44 188 CYS A C 1
ATOM 1449 O O . CYS A 1 188 ? -6.937 9.552 3.798 1.00 95.44 188 CYS A O 1
ATOM 1451 N N . ASP A 1 189 ? -6.132 8.690 1.885 1.00 94.25 189 ASP A N 1
ATOM 1452 C CA . ASP A 1 189 ? -7.419 8.469 1.238 1.00 94.25 189 ASP A CA 1
ATOM 1453 C C . ASP A 1 189 ? -7.930 7.068 1.583 1.00 94.25 189 ASP A C 1
ATOM 1455 O O . ASP A 1 189 ? -7.685 6.071 0.897 1.00 94.25 189 ASP A O 1
ATOM 1459 N N . VAL A 1 190 ? -8.718 7.019 2.651 1.00 90.50 190 VAL A N 1
ATOM 1460 C CA . VAL A 1 190 ? -9.351 5.793 3.140 1.00 90.50 190 VAL A CA 1
ATOM 1461 C C . VAL A 1 190 ? -10.275 5.132 2.115 1.00 90.50 190 VAL A C 1
ATOM 1463 O O . VAL A 1 190 ? -10.585 3.952 2.271 1.00 90.50 190 VAL A O 1
ATOM 1466 N N . THR A 1 191 ? -10.707 5.852 1.072 1.00 89.88 191 THR A N 1
ATOM 1467 C CA . THR A 1 191 ? -11.622 5.322 0.053 1.00 89.88 191 THR A CA 1
ATOM 1468 C C . THR A 1 191 ? -10.954 4.351 -0.917 1.00 89.88 191 THR A C 1
ATOM 1470 O O . THR A 1 191 ? -11.660 3.602 -1.591 1.00 89.88 191 THR A O 1
ATOM 1473 N N . GLY A 1 192 ? -9.617 4.362 -0.999 1.00 88.88 192 GLY A N 1
ATOM 1474 C CA . GLY A 1 192 ? -8.854 3.558 -1.958 1.00 88.88 192 GLY A CA 1
ATOM 1475 C C . GLY A 1 192 ? -8.804 4.124 -3.378 1.00 88.88 192 GLY A C 1
ATOM 1476 O O . GLY A 1 192 ? -8.157 3.539 -4.246 1.00 88.88 192 GLY A O 1
ATOM 1477 N N . LYS A 1 193 ? -9.481 5.250 -3.638 1.00 91.25 193 LYS A N 1
ATOM 1478 C CA . LYS A 1 193 ? -9.614 5.826 -4.984 1.00 91.25 193 LYS A CA 1
ATOM 1479 C C . LYS A 1 193 ? -8.378 6.604 -5.424 1.00 91.25 193 LYS A C 1
ATOM 1481 O O . LYS A 1 193 ? -8.137 6.719 -6.625 1.00 91.25 193 LYS A O 1
ATOM 1486 N N . ASN A 1 194 ? -7.587 7.126 -4.490 1.00 94.00 194 ASN A N 1
ATOM 1487 C CA . ASN A 1 194 ? -6.335 7.793 -4.810 1.00 94.00 194 ASN A CA 1
ATOM 1488 C C . ASN A 1 194 ? -5.270 6.778 -5.248 1.00 94.00 194 ASN A C 1
ATOM 1490 O O . ASN A 1 194 ? -4.588 6.176 -4.416 1.00 94.00 194 ASN A O 1
ATOM 1494 N N . ALA A 1 195 ? -5.095 6.643 -6.564 1.00 93.44 195 ALA A N 1
ATOM 1495 C CA . ALA A 1 195 ? -4.081 5.776 -7.154 1.00 93.44 195 ALA A CA 1
ATOM 1496 C C . ALA A 1 195 ? -2.673 6.069 -6.614 1.00 93.44 195 ALA A C 1
ATOM 1498 O O . ALA A 1 195 ? -1.930 5.132 -6.354 1.00 93.44 195 ALA A O 1
ATOM 1499 N N . ASN A 1 196 ? -2.326 7.330 -6.327 1.00 96.25 196 ASN A N 1
ATOM 1500 C CA . ASN A 1 196 ? -1.004 7.689 -5.794 1.00 96.25 196 ASN A CA 1
ATOM 1501 C C . ASN A 1 196 ? -0.690 7.054 -4.440 1.00 96.25 196 ASN A C 1
ATOM 1503 O O . ASN A 1 196 ? 0.476 6.935 -4.097 1.00 96.25 196 ASN A O 1
ATOM 1507 N N . GLN A 1 197 ? -1.692 6.617 -3.681 1.00 96.06 197 GLN A N 1
ATOM 1508 C CA . GLN A 1 197 ? -1.474 5.943 -2.399 1.00 96.06 197 GLN A CA 1
ATOM 1509 C C . GLN A 1 197 ? -1.489 4.429 -2.516 1.00 96.06 197 GLN A C 1
ATOM 1511 O O . GLN A 1 197 ? -1.515 3.726 -1.503 1.00 96.06 197 GLN A O 1
ATOM 1516 N N . GLN A 1 198 ? -1.495 3.922 -3.745 1.00 95.06 198 GLN A N 1
ATOM 1517 C CA . GLN A 1 198 ? -1.576 2.507 -3.991 1.00 95.06 198 GLN A CA 1
ATOM 1518 C C . GLN A 1 198 ? -0.189 1.875 -4.107 1.00 95.06 198 GLN A C 1
ATOM 1520 O O . GLN A 1 198 ? 0.580 2.148 -5.035 1.00 95.06 198 GLN A O 1
ATOM 1525 N N . TYR A 1 199 ? 0.099 0.987 -3.162 1.00 94.75 199 TYR A N 1
ATOM 1526 C CA . TYR A 1 199 ? 1.319 0.215 -3.028 1.00 94.75 199 TYR A CA 1
ATOM 1527 C C . TYR A 1 199 ? 0.983 -1.252 -2.780 1.00 94.75 199 TYR A C 1
ATOM 1529 O O . TYR A 1 199 ? 0.194 -1.580 -1.895 1.00 94.75 199 TYR A O 1
ATOM 1537 N N . ILE A 1 200 ? 1.643 -2.148 -3.507 1.00 91.56 200 ILE A N 1
ATOM 1538 C CA . ILE A 1 200 ? 1.536 -3.589 -3.292 1.00 91.56 200 ILE A CA 1
ATOM 1539 C C . ILE A 1 200 ? 2.886 -4.174 -2.893 1.00 91.56 200 ILE A C 1
ATOM 1541 O O . ILE A 1 200 ? 3.947 -3.784 -3.392 1.00 91.56 200 ILE A O 1
ATOM 1545 N N . TRP A 1 201 ? 2.826 -5.137 -1.980 1.00 91.31 201 TRP A N 1
ATOM 1546 C CA . TRP A 1 201 ? 3.948 -6.002 -1.667 1.00 91.31 201 TRP A CA 1
ATOM 1547 C C . TRP A 1 201 ? 3.973 -7.130 -2.695 1.00 91.31 201 TRP A C 1
ATOM 1549 O O . TRP A 1 201 ? 3.112 -8.004 -2.658 1.00 91.31 201 TRP A O 1
ATOM 1559 N N . ALA A 1 202 ? 4.918 -7.096 -3.629 1.00 89.06 202 ALA A N 1
ATOM 1560 C CA . ALA A 1 202 ? 5.105 -8.180 -4.584 1.00 89.06 202 ALA A CA 1
ATOM 1561 C C . ALA A 1 202 ? 5.633 -9.440 -3.871 1.00 89.06 202 ALA A C 1
ATOM 1563 O O . ALA A 1 202 ? 6.285 -9.346 -2.826 1.00 89.06 202 ALA A O 1
ATOM 1564 N N . ALA A 1 203 ? 5.374 -10.628 -4.427 1.00 86.25 203 ALA A N 1
ATOM 1565 C CA . ALA A 1 203 ? 5.765 -11.896 -3.795 1.00 86.25 203 ALA A CA 1
ATOM 1566 C C . ALA A 1 203 ? 7.289 -12.042 -3.606 1.00 86.25 203 ALA A C 1
ATOM 1568 O O . ALA A 1 203 ? 7.746 -12.716 -2.686 1.00 86.25 203 ALA A O 1
ATOM 1569 N N . ASP A 1 204 ? 8.073 -11.361 -4.440 1.00 88.12 204 ASP A N 1
ATOM 1570 C CA . ASP A 1 204 ? 9.537 -11.289 -4.372 1.00 88.12 204 ASP A CA 1
ATOM 1571 C C . ASP A 1 204 ? 10.065 -10.303 -3.307 1.00 88.12 204 ASP A C 1
ATOM 1573 O O . ASP A 1 204 ? 11.271 -10.133 -3.146 1.00 88.12 204 ASP A O 1
ATOM 1577 N N . GLY A 1 205 ? 9.178 -9.647 -2.556 1.00 94.00 205 GLY A N 1
ATOM 1578 C CA . GLY A 1 205 ? 9.540 -8.683 -1.524 1.00 94.00 205 GLY A CA 1
ATOM 1579 C C . GLY A 1 205 ? 9.669 -7.244 -2.016 1.00 94.00 205 GLY A C 1
ATOM 1580 O O . GLY A 1 205 ? 10.007 -6.370 -1.219 1.00 94.00 205 GLY A O 1
ATOM 1581 N N . ARG A 1 206 ? 9.415 -6.946 -3.292 1.00 95.31 206 ARG A N 1
ATOM 1582 C CA . ARG A 1 206 ? 9.476 -5.567 -3.793 1.00 95.31 206 ARG A CA 1
ATOM 1583 C C . ARG A 1 206 ? 8.224 -4.784 -3.411 1.00 95.31 206 ARG A C 1
ATOM 1585 O O . ARG A 1 206 ? 7.115 -5.308 -3.378 1.00 95.31 206 ARG A O 1
ATOM 1592 N N . LEU A 1 207 ? 8.406 -3.492 -3.157 1.00 95.88 207 LEU A N 1
ATOM 1593 C CA . LEU A 1 207 ? 7.317 -2.557 -2.881 1.00 95.88 207 LEU A CA 1
ATOM 1594 C C . LEU A 1 207 ? 6.997 -1.776 -4.148 1.00 95.88 207 LEU A C 1
ATOM 1596 O O . LEU A 1 207 ? 7.709 -0.829 -4.487 1.00 95.88 207 LEU A O 1
ATOM 1600 N N . ARG A 1 208 ? 5.950 -2.195 -4.858 1.00 94.75 208 ARG A N 1
ATOM 1601 C CA . ARG A 1 208 ? 5.544 -1.622 -6.144 1.00 94.75 208 ARG A CA 1
ATOM 1602 C C . ARG A 1 208 ? 4.454 -0.579 -5.939 1.00 94.75 208 ARG A C 1
ATOM 1604 O O . ARG A 1 208 ? 3.519 -0.799 -5.181 1.00 94.75 208 ARG A O 1
ATOM 1611 N N . HIS A 1 209 ? 4.572 0.530 -6.648 1.00 95.25 209 HIS A N 1
ATOM 1612 C CA . HIS A 1 209 ? 3.589 1.604 -6.723 1.00 95.25 209 HIS A CA 1
ATOM 1613 C C . HIS A 1 209 ? 2.734 1.457 -7.990 1.00 95.25 209 HIS A C 1
ATOM 1615 O O . HIS A 1 209 ? 3.173 0.829 -8.957 1.00 95.25 209 HIS A O 1
ATOM 1621 N N . TRP A 1 210 ? 1.548 2.073 -8.025 1.00 91.88 210 TRP A N 1
ATOM 1622 C CA . TRP A 1 210 ? 0.609 1.965 -9.156 1.00 91.88 210 TRP A CA 1
ATOM 1623 C C . TRP A 1 210 ? 1.197 2.360 -10.513 1.00 91.88 210 TRP A C 1
ATOM 1625 O O . TRP A 1 210 ? 0.802 1.822 -11.546 1.00 91.88 210 TRP A O 1
ATOM 1635 N N . THR A 1 211 ? 2.190 3.254 -10.515 1.00 90.75 211 THR A N 1
ATOM 1636 C CA . THR A 1 211 ? 2.916 3.663 -11.728 1.00 90.75 211 THR A CA 1
ATOM 1637 C C . THR A 1 211 ? 3.780 2.548 -12.325 1.00 90.75 211 THR A C 1
ATOM 1639 O O . THR A 1 211 ? 4.390 2.739 -13.373 1.00 90.75 211 THR A O 1
ATOM 1642 N N . GLY A 1 212 ? 3.901 1.399 -11.656 1.00 89.38 212 GLY A N 1
ATOM 1643 C CA . GLY A 1 212 ? 4.761 0.287 -12.057 1.00 89.38 212 GLY A CA 1
ATOM 1644 C C . GLY A 1 212 ? 6.216 0.418 -11.615 1.00 89.38 212 GLY A C 1
ATOM 1645 O O . GLY A 1 212 ? 7.003 -0.496 -11.861 1.00 89.38 212 GLY A O 1
ATOM 1646 N N . LYS A 1 213 ? 6.579 1.521 -10.950 1.00 94.19 213 LYS A N 1
ATOM 1647 C CA . LYS A 1 213 ? 7.887 1.699 -10.308 1.00 94.19 213 LYS A CA 1
ATOM 1648 C C . LYS A 1 213 ? 7.893 1.083 -8.912 1.00 94.19 213 LYS A C 1
ATOM 1650 O O . LYS A 1 213 ? 6.845 0.890 -8.300 1.00 94.19 213 LYS A O 1
ATOM 1655 N N . CYS A 1 214 ? 9.084 0.791 -8.408 1.00 97.12 214 CYS A N 1
ATOM 1656 C CA . CYS A 1 214 ? 9.283 0.215 -7.088 1.00 97.12 214 CYS A CA 1
ATOM 1657 C C . CYS A 1 214 ? 10.092 1.142 -6.182 1.00 97.12 214 CYS A C 1
ATOM 1659 O O . CYS A 1 214 ? 10.954 1.900 -6.635 1.00 97.12 214 CYS A O 1
ATOM 1661 N N . VAL A 1 215 ? 9.827 1.043 -4.881 1.00 98.25 215 VAL A N 1
ATOM 1662 C CA . VAL A 1 215 ? 10.622 1.695 -3.842 1.00 98.25 215 VAL A CA 1
ATOM 1663 C C . VAL A 1 215 ? 11.955 0.968 -3.723 1.00 98.25 215 VAL A C 1
ATOM 1665 O O . VAL A 1 215 ? 12.004 -0.240 -3.488 1.00 98.25 215 VAL A O 1
ATOM 1668 N N . SER A 1 216 ? 13.049 1.708 -3.871 1.00 98.25 216 SER A N 1
ATOM 1669 C CA . SER A 1 216 ? 14.406 1.176 -3.781 1.00 98.25 216 SER A CA 1
ATOM 1670 C C . SER A 1 216 ? 15.259 2.045 -2.868 1.00 98.25 216 SER A C 1
ATOM 1672 O O . SER A 1 216 ? 15.106 3.264 -2.829 1.00 98.25 216 SER A O 1
ATOM 1674 N N . GLU A 1 217 ? 16.210 1.438 -2.167 1.00 97.81 217 GLU A N 1
ATOM 1675 C CA . GLU A 1 217 ? 17.259 2.180 -1.477 1.00 97.81 217 GLU A CA 1
ATOM 1676 C C . GLU A 1 217 ? 18.265 2.762 -2.484 1.00 97.81 217 GLU A C 1
ATOM 1678 O O . GLU A 1 217 ? 18.500 2.207 -3.565 1.00 97.81 217 GLU A O 1
ATOM 1683 N N . VAL A 1 218 ? 18.868 3.896 -2.130 1.00 97.19 218 VAL A N 1
ATOM 1684 C CA . VAL A 1 218 ? 20.025 4.451 -2.835 1.00 97.19 218 VAL A CA 1
ATOM 1685 C C . VAL A 1 218 ? 21.288 3.880 -2.186 1.00 97.19 218 VAL A C 1
ATOM 1687 O O . VAL A 1 218 ? 21.538 4.167 -1.007 1.00 97.19 218 VAL A O 1
ATOM 1690 N N . PRO A 1 219 ? 22.119 3.115 -2.920 1.00 92.69 219 PRO A N 1
ATOM 1691 C CA . PRO A 1 219 ? 23.325 2.523 -2.357 1.00 92.69 219 PRO A CA 1
ATOM 1692 C C . PRO A 1 219 ? 24.203 3.569 -1.662 1.00 92.69 219 PRO A C 1
ATOM 1694 O O . PRO A 1 219 ? 24.533 4.606 -2.241 1.00 92.69 219 PRO A O 1
ATOM 1697 N N . LYS A 1 220 ? 24.593 3.284 -0.414 1.00 91.31 220 LYS A N 1
ATOM 1698 C CA . LYS A 1 220 ? 25.488 4.117 0.412 1.00 91.31 220 LYS A CA 1
ATOM 1699 C C . LYS A 1 220 ? 24.969 5.528 0.754 1.00 91.31 220 LYS A C 1
ATOM 1701 O O . LYS A 1 220 ? 25.773 6.358 1.175 1.00 91.31 220 LYS A O 1
ATOM 1706 N N . ARG A 1 221 ? 23.676 5.841 0.571 1.00 90.12 221 ARG A N 1
ATOM 1707 C CA . ARG A 1 221 ? 23.152 7.211 0.787 1.00 90.12 221 ARG A CA 1
ATOM 1708 C C . ARG A 1 221 ? 22.008 7.352 1.790 1.00 90.12 221 ARG A C 1
ATOM 1710 O O . ARG A 1 221 ? 21.473 8.446 1.891 1.00 90.12 221 ARG A O 1
ATOM 1717 N N . ASP A 1 222 ? 21.636 6.306 2.526 1.00 96.56 222 ASP A N 1
ATOM 1718 C CA . ASP A 1 222 ? 20.542 6.319 3.520 1.00 96.56 222 ASP A CA 1
ATOM 1719 C C . ASP A 1 222 ? 19.240 6.995 3.036 1.00 96.56 222 ASP A C 1
ATOM 1721 O O . ASP A 1 222 ? 18.448 7.536 3.808 1.00 96.56 222 ASP A O 1
ATOM 1725 N N . LYS A 1 223 ? 19.011 6.941 1.723 1.00 97.56 223 LYS A N 1
ATOM 1726 C CA . LYS A 1 223 ? 17.890 7.552 1.013 1.00 97.56 223 LYS A CA 1
ATOM 1727 C C . LYS A 1 223 ? 17.114 6.487 0.258 1.00 97.56 223 LYS A C 1
ATOM 1729 O O . LYS A 1 223 ? 17.658 5.431 -0.073 1.00 97.56 223 LYS A O 1
ATOM 1734 N N . LEU A 1 224 ? 15.861 6.803 -0.034 1.00 98.31 224 LEU A N 1
ATOM 1735 C CA . LEU A 1 224 ? 15.026 6.044 -0.950 1.00 98.31 224 LEU A CA 1
ATOM 1736 C C . LEU A 1 224 ? 15.027 6.698 -2.334 1.00 98.31 224 LEU A C 1
ATOM 1738 O O . LEU A 1 224 ? 15.491 7.825 -2.506 1.00 98.31 224 LEU A O 1
ATOM 1742 N N . ARG A 1 225 ? 14.538 5.955 -3.321 1.00 97.88 225 ARG A N 1
ATOM 1743 C CA . ARG A 1 225 ? 14.276 6.419 -4.680 1.00 97.88 225 ARG A CA 1
ATOM 1744 C C . ARG A 1 225 ? 13.167 5.599 -5.327 1.00 97.88 225 ARG A C 1
ATOM 1746 O O . ARG A 1 225 ? 12.946 4.444 -4.956 1.00 97.88 225 ARG A O 1
ATOM 1753 N N . SER A 1 226 ? 12.534 6.178 -6.338 1.00 97.62 226 SER A N 1
ATOM 1754 C CA . SER A 1 226 ? 11.790 5.424 -7.346 1.00 97.62 226 SER A CA 1
ATOM 1755 C C . SER A 1 226 ? 12.771 4.712 -8.281 1.00 97.62 226 SER A C 1
ATOM 1757 O O . SER A 1 226 ? 13.752 5.313 -8.727 1.00 97.62 226 SER A O 1
ATOM 1759 N N . HIS A 1 227 ? 12.547 3.430 -8.563 1.00 96.31 227 HIS A N 1
ATOM 1760 C CA . HIS A 1 227 ? 13.376 2.662 -9.493 1.00 96.31 227 HIS A CA 1
ATOM 1761 C C . HIS A 1 227 ? 12.555 1.631 -10.274 1.00 96.31 227 HIS A C 1
ATOM 1763 O O . HIS A 1 227 ? 11.399 1.353 -9.954 1.00 96.31 227 HIS A O 1
ATOM 1769 N N . ASP A 1 228 ? 13.150 1.063 -11.319 1.00 93.75 228 ASP A N 1
ATOM 1770 C CA . ASP A 1 228 ? 12.557 -0.045 -12.048 1.00 93.75 228 ASP A CA 1
ATOM 1771 C C . ASP A 1 228 ? 12.520 -1.283 -11.163 1.00 93.75 228 ASP A C 1
ATOM 1773 O O . ASP A 1 228 ? 13.507 -1.640 -10.522 1.00 93.75 228 ASP A O 1
ATOM 1777 N N . CYS A 1 229 ? 11.372 -1.956 -11.145 1.00 90.62 229 CYS A N 1
ATOM 1778 C CA . CYS A 1 229 ? 11.163 -3.093 -10.259 1.00 90.62 229 CYS A CA 1
ATOM 1779 C C . CYS A 1 229 ? 12.111 -4.269 -10.531 1.00 90.62 229 CYS A C 1
ATOM 1781 O O . CYS A 1 229 ? 12.319 -5.070 -9.640 1.00 90.62 229 CYS A O 1
ATOM 1783 N N . ALA A 1 230 ? 12.709 -4.398 -11.722 1.00 89.69 230 ALA A N 1
ATOM 1784 C CA . ALA A 1 230 ? 13.675 -5.476 -11.978 1.00 89.69 230 ALA A CA 1
ATOM 1785 C C . ALA A 1 230 ? 14.901 -5.400 -11.053 1.00 89.69 230 ALA A C 1
ATOM 1787 O O . ALA A 1 230 ? 15.383 -6.430 -10.588 1.00 89.69 230 ALA A O 1
ATOM 1788 N N . ASP A 1 231 ? 15.341 -4.178 -10.754 1.00 92.50 231 ASP A N 1
ATOM 1789 C CA . ASP A 1 231 ? 16.601 -3.887 -10.066 1.00 92.50 231 ASP A CA 1
ATOM 1790 C C . ASP A 1 231 ? 16.365 -3.164 -8.728 1.00 92.50 231 ASP A C 1
ATOM 1792 O O . ASP A 1 231 ? 17.279 -2.593 -8.128 1.00 92.50 231 ASP A O 1
ATOM 1796 N N . SER A 1 232 ? 15.115 -3.144 -8.258 1.00 96.12 232 SER A N 1
ATOM 1797 C CA . SER A 1 232 ? 14.745 -2.492 -7.007 1.00 96.12 232 SER A CA 1
ATOM 1798 C C . SER A 1 232 ? 15.062 -3.354 -5.792 1.00 96.12 232 SER A C 1
ATOM 1800 O O . SER A 1 232 ? 15.038 -4.583 -5.855 1.00 96.12 232 SER A O 1
ATOM 1802 N N . THR A 1 233 ? 15.262 -2.689 -4.658 1.00 97.56 233 THR A N 1
ATOM 1803 C CA . THR A 1 233 ? 15.443 -3.319 -3.347 1.00 97.56 233 THR A CA 1
ATOM 1804 C C . THR A 1 233 ? 14.302 -4.265 -2.985 1.00 97.56 233 THR A C 1
ATOM 1806 O O . THR A 1 233 ? 13.126 -3.938 -3.148 1.00 97.56 233 THR A O 1
ATOM 1809 N N . GLU A 1 234 ? 14.670 -5.416 -2.431 1.00 97.31 234 GLU A N 1
ATOM 1810 C CA . GLU A 1 234 ? 13.742 -6.318 -1.763 1.00 97.31 234 GLU A CA 1
ATOM 1811 C C . GLU A 1 234 ? 13.595 -5.935 -0.291 1.00 97.31 234 GLU A C 1
ATOM 1813 O O . GLU A 1 234 ? 14.569 -5.649 0.418 1.00 97.31 234 GLU A O 1
ATOM 1818 N N . TRP A 1 235 ? 12.362 -5.992 0.183 1.00 98.12 235 TRP A N 1
ATOM 1819 C CA . TRP A 1 235 ? 11.963 -5.613 1.521 1.00 98.12 235 TRP A CA 1
ATOM 1820 C C . TRP A 1 235 ? 11.444 -6.831 2.290 1.00 98.12 235 TRP A C 1
ATOM 1822 O O . TRP A 1 235 ? 11.058 -7.864 1.736 1.00 98.12 235 TRP A O 1
ATOM 1832 N N . GLU A 1 236 ? 11.436 -6.723 3.609 1.00 97.75 236 GLU A N 1
ATOM 1833 C CA . GLU A 1 236 ? 10.806 -7.681 4.514 1.00 97.75 236 GLU A CA 1
ATOM 1834 C C . GLU A 1 236 ? 10.090 -6.932 5.643 1.00 97.75 236 GLU A C 1
ATOM 1836 O O . GLU A 1 236 ? 10.547 -5.877 6.096 1.00 97.75 236 GLU A O 1
ATOM 1841 N N . LYS A 1 237 ? 8.949 -7.473 6.084 1.00 98.00 237 LYS A N 1
ATOM 1842 C CA . LYS A 1 237 ? 8.260 -7.008 7.290 1.00 98.00 237 LYS A CA 1
ATOM 1843 C C . LYS A 1 237 ? 8.947 -7.638 8.500 1.00 98.00 237 LYS A C 1
ATOM 1845 O O . LYS A 1 237 ? 9.112 -8.855 8.536 1.00 98.00 237 LYS A O 1
ATOM 1850 N N . ILE A 1 238 ? 9.333 -6.830 9.480 1.00 98.50 238 ILE A N 1
ATOM 1851 C CA . ILE A 1 238 ? 9.913 -7.310 10.744 1.00 98.50 238 ILE A CA 1
ATOM 1852 C C . ILE A 1 238 ? 9.207 -6.674 11.937 1.00 98.50 238 ILE A C 1
ATOM 1854 O O . ILE A 1 238 ? 8.425 -5.738 11.764 1.00 98.50 238 ILE A O 1
ATOM 1858 N N . ASP A 1 239 ? 9.505 -7.176 13.138 1.00 97.88 239 ASP A N 1
ATOM 1859 C CA . ASP A 1 239 ? 8.971 -6.662 14.406 1.00 97.88 239 ASP A CA 1
ATOM 1860 C C . ASP A 1 239 ? 7.440 -6.526 14.378 1.00 97.88 239 ASP A C 1
ATOM 1862 O O . ASP A 1 239 ? 6.869 -5.539 14.844 1.00 97.88 239 ASP A O 1
ATOM 1866 N N . ILE A 1 240 ? 6.786 -7.523 13.772 1.00 98.31 240 ILE A N 1
ATOM 1867 C CA . ILE A 1 240 ? 5.344 -7.556 13.540 1.00 98.31 240 ILE A CA 1
ATOM 1868 C C . ILE A 1 240 ? 4.621 -7.748 14.875 1.00 98.31 240 ILE A C 1
ATOM 1870 O O . ILE A 1 240 ? 4.931 -8.676 15.623 1.00 98.31 240 ILE A O 1
ATOM 1874 N N . PHE A 1 241 ? 3.630 -6.907 15.164 1.00 97.94 241 PHE A N 1
ATOM 1875 C CA . PHE A 1 241 ? 2.768 -7.061 16.335 1.00 97.94 241 PHE A CA 1
ATOM 1876 C C . PHE A 1 241 ? 1.338 -6.586 16.064 1.00 97.94 241 PHE A C 1
ATOM 1878 O O . PHE A 1 241 ? 1.109 -5.710 15.232 1.00 97.94 241 PHE A O 1
ATOM 1885 N N . GLU A 1 242 ? 0.380 -7.140 16.809 1.00 97.88 242 GLU A N 1
ATOM 1886 C CA . GLU A 1 242 ? -0.999 -6.641 16.870 1.00 97.88 242 GLU A CA 1
ATOM 1887 C C . GLU A 1 242 ? -1.072 -5.467 17.867 1.00 97.88 242 GLU A C 1
ATOM 1889 O O . GLU A 1 242 ? -0.723 -5.656 19.047 1.00 97.88 242 GLU A O 1
ATOM 1894 N N . PRO A 1 243 ? -1.523 -4.271 17.444 1.00 97.44 243 PRO A N 1
ATOM 1895 C CA . PRO A 1 243 ? -1.671 -3.125 18.333 1.00 97.44 243 PRO A CA 1
ATOM 1896 C C . PRO A 1 243 ? -2.643 -3.390 19.490 1.00 97.44 243 PRO A C 1
ATOM 1898 O O . PRO A 1 243 ? -3.643 -4.092 19.308 1.00 97.44 243 PRO A O 1
ATOM 1901 N N . PRO A 1 244 ? -2.397 -2.814 20.682 1.00 96.62 244 PRO A N 1
ATOM 1902 C CA . PRO A 1 244 ? -3.303 -2.948 21.820 1.00 96.62 244 PRO A CA 1
ATOM 1903 C C . PRO A 1 244 ? -4.749 -2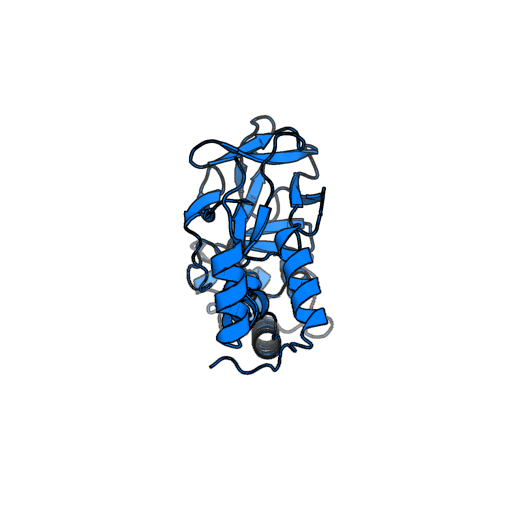.541 21.505 1.00 96.62 244 PRO A C 1
ATOM 1905 O O . PRO A 1 244 ? -5.678 -3.192 21.977 1.00 96.62 244 PRO A O 1
ATOM 1908 N N . GLU A 1 245 ? -4.942 -1.501 20.693 1.00 95.25 245 GLU A N 1
ATOM 1909 C CA . GLU A 1 245 ? -6.253 -0.983 20.296 1.00 95.25 245 GLU A CA 1
ATOM 1910 C C . GLU A 1 245 ? -7.052 -2.034 19.513 1.00 95.25 245 GLU A C 1
ATOM 1912 O O . GLU A 1 245 ? -8.206 -2.309 19.847 1.00 95.25 245 GLU A O 1
ATOM 1917 N N . THR A 1 246 ? -6.415 -2.675 18.528 1.00 95.38 246 THR A N 1
ATOM 1918 C CA . THR A 1 246 ? -7.004 -3.765 17.737 1.00 95.38 246 THR A CA 1
ATOM 1919 C C . THR A 1 246 ? -7.334 -4.968 18.618 1.00 95.38 246 THR A C 1
ATOM 1921 O O . THR A 1 246 ? -8.436 -5.511 18.535 1.00 95.38 246 THR A O 1
ATOM 1924 N N . ARG A 1 247 ? -6.437 -5.332 19.542 1.00 97.25 247 ARG A N 1
ATOM 1925 C CA . ARG A 1 247 ? -6.654 -6.455 20.465 1.00 97.25 247 ARG A CA 1
ATOM 1926 C C . ARG A 1 247 ? -7.856 -6.237 21.383 1.00 97.25 247 ARG A C 1
ATOM 1928 O O . ARG A 1 247 ? -8.654 -7.154 21.578 1.00 97.25 247 ARG A O 1
ATOM 1935 N N . ILE A 1 248 ? -7.988 -5.035 21.948 1.00 96.69 248 ILE A N 1
ATOM 1936 C CA . ILE A 1 248 ? -9.120 -4.660 22.810 1.00 96.69 248 ILE A CA 1
ATOM 1937 C C . ILE A 1 248 ? -10.421 -4.700 22.006 1.00 96.69 248 ILE A C 1
ATOM 1939 O O . ILE A 1 248 ? -11.391 -5.316 22.445 1.00 96.69 248 ILE A O 1
ATOM 1943 N N . TYR A 1 249 ? -10.420 -4.110 20.809 1.00 95.69 249 TYR A N 1
ATOM 1944 C CA . TYR A 1 249 ? -11.570 -4.139 19.910 1.00 95.69 249 TYR A CA 1
ATOM 1945 C C . TYR A 1 249 ? -12.009 -5.576 19.586 1.00 95.69 249 TYR A C 1
ATOM 1947 O O . TYR A 1 249 ? -13.179 -5.914 19.768 1.00 95.69 249 TYR A O 1
ATOM 1955 N N . ASN A 1 250 ? -11.076 -6.443 19.181 1.00 95.12 250 ASN A N 1
ATOM 1956 C CA . ASN A 1 250 ? -11.357 -7.841 18.847 1.00 95.12 250 ASN A CA 1
ATOM 1957 C C . ASN A 1 250 ? -11.912 -8.620 20.051 1.00 95.12 250 ASN A C 1
ATOM 1959 O O . ASN A 1 250 ? -12.860 -9.400 19.913 1.00 95.12 250 ASN A O 1
ATOM 1963 N N . ALA A 1 251 ? -11.356 -8.393 21.245 1.00 96.94 251 ALA A N 1
ATOM 1964 C CA . ALA A 1 251 ? -11.842 -9.011 22.475 1.00 96.94 251 ALA A CA 1
ATOM 1965 C C . ALA A 1 251 ? -13.285 -8.589 22.801 1.00 96.94 251 ALA A C 1
ATOM 1967 O O . ALA A 1 251 ? -14.107 -9.440 23.154 1.00 96.94 251 ALA A O 1
ATOM 1968 N N . ASP A 1 252 ? -13.613 -7.306 22.637 1.00 96.50 252 ASP A N 1
ATOM 1969 C CA . ASP A 1 252 ? -14.958 -6.788 22.889 1.00 96.50 252 ASP A CA 1
ATOM 1970 C C . ASP A 1 252 ? -15.972 -7.251 21.835 1.00 96.50 252 ASP A C 1
ATOM 1972 O O . ASP A 1 252 ? -17.071 -7.669 22.200 1.00 96.50 252 ASP A O 1
ATOM 1976 N N . VAL A 1 253 ? -15.610 -7.252 20.548 1.00 95.12 253 VAL A N 1
ATOM 1977 C CA . VAL A 1 253 ? -16.438 -7.807 19.457 1.00 95.12 253 VAL A CA 1
ATOM 1978 C C . VAL A 1 253 ? -16.823 -9.251 19.765 1.00 95.12 253 VAL A C 1
ATOM 1980 O O . VAL A 1 253 ? -18.007 -9.598 19.747 1.00 95.12 253 VAL A O 1
ATOM 1983 N N . LYS A 1 254 ? -15.837 -10.072 20.151 1.00 96.12 254 LYS A N 1
ATOM 1984 C CA . LYS A 1 254 ? -16.058 -11.467 20.546 1.00 96.12 254 LYS A CA 1
ATOM 1985 C C . LYS A 1 254 ? -16.960 -11.579 21.775 1.00 96.12 254 LYS A C 1
ATOM 1987 O O . LYS A 1 254 ? -17.881 -12.391 21.783 1.00 96.12 254 LYS A O 1
ATOM 1992 N N . LYS A 1 255 ? -16.715 -10.772 22.811 1.00 96.19 255 LYS A N 1
ATOM 1993 C CA . LYS A 1 255 ? -17.512 -10.758 24.049 1.00 96.19 255 LYS A CA 1
ATOM 1994 C C . LYS A 1 255 ? -18.978 -10.398 23.797 1.00 96.19 255 LYS A C 1
ATOM 1996 O O . LYS A 1 255 ? -19.855 -10.892 24.499 1.00 96.19 255 LYS A O 1
ATOM 2001 N N . LEU A 1 256 ? -19.232 -9.530 22.824 1.00 94.94 256 LEU A N 1
ATOM 2002 C CA . LEU A 1 256 ? -20.565 -9.049 22.469 1.00 94.94 256 LEU A CA 1
ATOM 2003 C C . LEU A 1 256 ? -21.276 -9.932 21.437 1.00 94.94 256 LEU A C 1
ATOM 2005 O O . LEU A 1 256 ? -22.442 -9.674 21.147 1.00 94.94 256 LEU A O 1
ATOM 2009 N N . GLY A 1 257 ? -20.601 -10.950 20.893 1.00 94.69 257 GLY A N 1
ATOM 2010 C CA . GLY A 1 257 ? -21.163 -11.827 19.867 1.00 94.69 257 GLY A CA 1
ATOM 2011 C C . GLY A 1 257 ? -21.463 -11.105 18.552 1.00 94.69 257 GLY A C 1
ATOM 2012 O O . GLY A 1 257 ? -22.416 -11.470 17.871 1.00 94.69 257 GLY A O 1
ATOM 2013 N N . LEU A 1 258 ? -20.693 -10.065 18.213 1.00 92.81 258 LEU A N 1
ATOM 2014 C CA . LEU A 1 258 ? -20.861 -9.338 16.953 1.00 92.81 258 LEU A CA 1
ATOM 2015 C C . LEU A 1 258 ? -20.179 -10.118 15.820 1.00 92.81 258 LEU A C 1
ATOM 2017 O O . LEU A 1 258 ? -19.011 -10.491 15.946 1.00 92.81 258 LEU A O 1
ATOM 2021 N N . SER A 1 259 ? -20.910 -10.382 14.736 1.00 90.12 259 SER A N 1
ATOM 2022 C CA . SER A 1 259 ? -20.404 -11.069 13.540 1.00 90.12 259 SER A CA 1
ATOM 2023 C C . SER A 1 259 ? -20.167 -10.098 12.385 1.00 90.12 259 SER A C 1
ATOM 2025 O O . SER A 1 259 ? -20.763 -9.025 12.343 1.00 90.12 259 SER A O 1
ATOM 2027 N N . GLU A 1 260 ? -19.370 -10.505 11.396 1.00 83.56 260 GLU A N 1
ATOM 2028 C CA . GLU A 1 260 ? -19.163 -9.728 10.163 1.00 83.56 260 GLU A CA 1
ATOM 2029 C C . GLU A 1 260 ? -20.446 -9.564 9.321 1.00 83.56 260 GLU A C 1
ATOM 2031 O O . GLU A 1 260 ? -20.481 -8.700 8.454 1.00 83.56 260 GLU A O 1
ATOM 2036 N N . ASP A 1 261 ? -21.514 -10.315 9.606 1.00 81.44 261 ASP A N 1
ATOM 2037 C CA . ASP A 1 261 ? -22.842 -10.144 8.991 1.00 81.44 261 ASP A CA 1
ATOM 2038 C C . ASP A 1 261 ? -23.738 -9.165 9.767 1.00 81.44 261 ASP A C 1
ATOM 2040 O O . ASP A 1 261 ? -24.891 -8.932 9.395 1.00 81.44 261 ASP A O 1
ATOM 2044 N N . SER A 1 262 ? -23.242 -8.595 10.872 1.00 81.31 262 SER A N 1
ATOM 2045 C CA . SER A 1 262 ? -23.990 -7.596 11.635 1.00 81.31 262 SER A CA 1
ATOM 2046 C C . SER A 1 262 ? -24.310 -6.412 10.715 1.00 81.31 262 SER A C 1
ATOM 2048 O O . SER A 1 262 ? -23.377 -5.863 10.112 1.00 81.31 262 SER A O 1
ATOM 2050 N N . PRO A 1 263 ? -25.592 -6.009 10.601 1.00 72.00 263 PRO A N 1
ATOM 2051 C CA . PRO A 1 263 ? -26.021 -5.04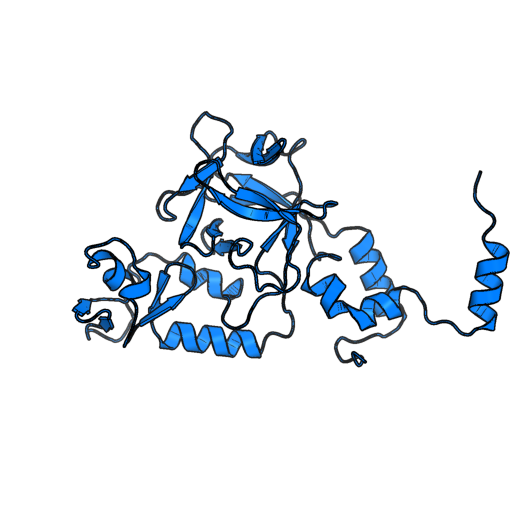1 9.605 1.00 72.00 263 PRO A CA 1
ATOM 2052 C C . PRO A 1 263 ? -25.282 -3.716 9.777 1.00 72.00 263 PRO A C 1
ATOM 2054 O O . PRO A 1 263 ? -25.331 -3.085 10.839 1.00 72.00 263 PRO A O 1
ATOM 2057 N N . ASP A 1 264 ? -24.625 -3.302 8.697 1.00 65.88 264 ASP A N 1
ATOM 2058 C CA . ASP A 1 264 ? -24.303 -1.901 8.467 1.00 65.88 264 ASP A CA 1
ATOM 2059 C C . ASP A 1 264 ? -25.649 -1.199 8.219 1.00 65.88 264 ASP A C 1
ATOM 2061 O O . ASP A 1 264 ? -26.504 -1.729 7.510 1.00 65.88 264 ASP A O 1
ATOM 2065 N N . VAL A 1 265 ? -25.897 -0.065 8.870 1.00 52.56 265 VAL A N 1
ATOM 2066 C CA . VAL A 1 265 ? -27.203 0.622 8.823 1.00 52.56 265 VAL A CA 1
ATOM 2067 C C . VAL A 1 265 ? -27.101 1.872 7.984 1.00 52.56 265 VAL A C 1
ATOM 2069 O O . VAL A 1 265 ? -26.078 2.573 8.161 1.00 52.56 265 VAL A O 1
#

pLDDT: mean 88.19, std 11.94, range [44.69, 98.75]

Sequence (265 aa):
MAKDVSHAVRMNKDLECKPFAYFLHRFRGIYKNSGMLPDQVFHIRSRSSKKCISRNGGGYTMRDCNRATKFHQANMRPEGFPSQDDAAVFGGPRDAPKEGGNNPVVCGGHQAKSCAECVRAAPHGDGAGWCHADCAWVFGQCVDVSVAEQMEERSKSDPQKCCSGIRDWNSLDCWDTLNNDGPSPYFCDVTGKNANQQYIWAADGRLRHWTGKCVSEVPKRDKLRSHDCADSTEWEKIDIFEPPETRIYNADVKKLGLSEDSPDV

InterPro domains:
  IPR035992 Ricin B-like lectins [SSF50370] (170-232)

Radius of gyration: 21.86 Å; chains: 1; bounding box: 55×40×72 Å

Foldseek 3Di:
DDDDCPVVVVVCVVVVDDDPLVVCLLVVCLCDQQCVQAQKKFWKAFPVPRWTWADDPQAIFTHHRVRGFIKGFGAFADQLAADLVCLQVVPDDLDPQPVPDCAFFQWQNDTHSFQQCQQVPDPPNPSQNGQDDQWHDHLQGIHGPVSSVVRNVVSVVDPRRDDFAMDGPPDQWTFFAQAQQGTGTDGDPNNNPRQRRGWHQHPQQWIGGSNQWTWADDPPPRTIGTHHRVPGTGIDTPPMDRDPVSVVSVVVCVVVVPDNPRDND

Organism: Polarella glacialis (NCBI:txid89957)

Secondary structure (DSSP, 8-state):
-PPP-HHHHHHHHHTTPPPHHHHHHHTHHHHTTTTSS-S-EEEEEETTT--EEEEETTEEEEE-GGGSPPEEEEEE--TTPPPTTTHHHHHS-TT---TT--SPEEETTEEESSHHHHTTS-TTS-GGGG--TTEEEETTEEEEHHHHHHHHHHHHH-S--EEEEEEETTSSEEEEEEETTEEEEEE--TTS--GGG-EEE-TTSBEEETTSEEEEEETTTTEEEEEETTSPPBEEEEEEE--HHHHHHHHHHHHHT--TTSPP-